Protein AF-A0A496ZNF5-F1 (afdb_monomer)

Sequence (285 aa):
MKRLIATIVILTFACALMATESDPSETVGFVKRDMPTGLWKPLSLPFTFEDTDGNGYMSLDDVFGDQLSGTNPGNGDQVLCMQSGLSATYAGPVFGWIGS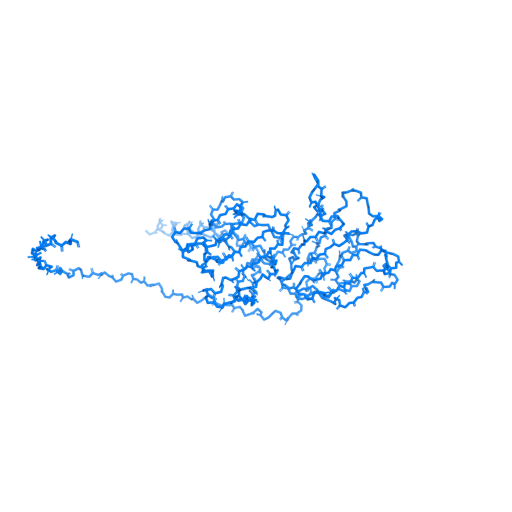LDSLFYQYSYWMYKNPLNPTDSVYIAGTVEKEVIDYGIIPGDGGTGLGKWTAVGIKEVGEVAIAPDNLDLLACGFTGTNPGDGDQILSMNTGLSSTYAGPVFGWMGSLTNIEPTHVYWLYRNSAHPAGFHWIYDPLSKGTKVGSKVKTKVVTPVVTPKITPSTSTTSKVKIKKVSNPIKNDNNLR

Mean predicted aligned error: 13.16 Å

Structure (mmCIF, N/CA/C/O backbone):
data_AF-A0A496ZNF5-F1
#
_entry.id   AF-A0A496ZNF5-F1
#
loop_
_atom_site.group_PDB
_atom_site.id
_atom_site.type_symbol
_atom_site.label_atom_id
_atom_site.label_alt_id
_atom_site.label_comp_id
_atom_site.label_asym_id
_atom_site.label_entity_id
_atom_site.label_seq_id
_atom_site.pdbx_PDB_ins_code
_atom_site.Cartn_x
_atom_site.Cartn_y
_atom_site.Cartn_z
_atom_site.occupancy
_atom_site.B_iso_or_equiv
_atom_site.auth_seq_id
_atom_site.auth_comp_id
_atom_site.auth_asym_id
_atom_site.auth_atom_id
_atom_site.pdbx_PDB_model_num
ATOM 1 N N . MET A 1 1 ? -1.255 -55.786 35.276 1.00 65.06 1 MET A N 1
ATOM 2 C CA . MET A 1 1 ? -0.053 -55.028 34.848 1.00 65.06 1 MET A CA 1
ATOM 3 C C . MET A 1 1 ? 0.219 -55.100 33.345 1.00 65.06 1 MET A C 1
ATOM 5 O O . MET A 1 1 ? 0.263 -54.045 32.736 1.00 65.06 1 MET A O 1
ATOM 9 N N . LYS A 1 2 ? 0.311 -56.280 32.708 1.00 57.41 2 LYS A N 1
ATOM 10 C CA . LYS A 1 2 ? 0.605 -56.386 31.255 1.00 57.41 2 LYS A CA 1
ATOM 11 C C . LYS A 1 2 ? -0.363 -55.613 30.335 1.00 57.41 2 LYS A C 1
ATOM 13 O O . LYS A 1 2 ? 0.077 -55.000 29.374 1.00 57.41 2 LYS A O 1
ATOM 18 N N . ARG A 1 3 ? -1.663 -55.579 30.666 1.00 66.12 3 ARG A N 1
ATOM 19 C CA . ARG A 1 3 ? -2.675 -54.823 29.898 1.00 66.12 3 ARG A CA 1
ATOM 20 C C . ARG A 1 3 ? -2.528 -53.301 30.029 1.00 66.12 3 ARG A C 1
ATOM 22 O O . ARG A 1 3 ? -2.748 -52.603 29.057 1.00 66.12 3 ARG A O 1
ATOM 29 N N . LEU A 1 4 ? -2.089 -52.808 31.191 1.00 74.62 4 LEU A N 1
ATOM 30 C CA . LEU A 1 4 ? -1.882 -51.376 31.435 1.00 74.62 4 LEU A CA 1
ATOM 31 C C . LEU A 1 4 ? -0.695 -50.838 30.620 1.00 74.62 4 LEU A C 1
ATOM 33 O O . LEU A 1 4 ? -0.786 -49.771 30.028 1.00 74.62 4 LEU A O 1
ATOM 37 N N . ILE A 1 5 ? 0.393 -51.612 30.546 1.00 78.94 5 ILE A N 1
ATOM 38 C CA . ILE A 1 5 ? 1.584 -51.248 29.766 1.00 78.94 5 ILE A CA 1
ATOM 39 C C . ILE A 1 5 ? 1.242 -51.181 28.272 1.00 78.94 5 ILE A C 1
ATOM 41 O O . ILE A 1 5 ? 1.617 -50.221 27.611 1.00 78.94 5 ILE A O 1
ATOM 45 N N . ALA A 1 6 ? 0.474 -52.146 27.754 1.00 77.62 6 ALA A N 1
ATOM 46 C CA . ALA A 1 6 ? 0.044 -52.137 26.355 1.00 77.62 6 ALA A CA 1
ATOM 47 C C . ALA A 1 6 ? -0.819 -50.908 26.015 1.00 77.62 6 ALA A C 1
ATOM 49 O O . ALA A 1 6 ? -0.601 -50.277 24.986 1.00 77.62 6 ALA A O 1
ATOM 50 N N . THR A 1 7 ? -1.752 -50.526 26.893 1.00 75.56 7 THR A N 1
ATOM 51 C CA . THR A 1 7 ? -2.587 -49.333 26.687 1.00 75.56 7 THR A CA 1
ATOM 52 C C . THR A 1 7 ? -1.764 -48.047 26.705 1.00 75.56 7 THR A C 1
ATOM 54 O O . THR A 1 7 ? -1.989 -47.184 25.865 1.00 75.56 7 THR A O 1
ATOM 57 N N . ILE A 1 8 ? -0.784 -47.930 27.607 1.00 75.75 8 ILE A N 1
ATOM 58 C CA . ILE A 1 8 ? 0.092 -46.753 27.671 1.00 75.75 8 ILE A CA 1
ATOM 59 C C . ILE A 1 8 ? 0.943 -46.645 26.404 1.00 75.75 8 ILE A C 1
ATOM 61 O O . ILE A 1 8 ? 0.999 -45.566 25.833 1.00 75.75 8 ILE A O 1
ATOM 65 N N . VAL A 1 9 ? 1.533 -47.748 25.926 1.00 75.19 9 VAL A N 1
ATOM 66 C CA . VAL A 1 9 ? 2.372 -47.761 24.711 1.00 75.19 9 VAL A CA 1
ATOM 67 C C . VAL A 1 9 ? 1.573 -47.404 23.453 1.00 75.19 9 VAL A C 1
ATOM 69 O O . VAL A 1 9 ? 2.066 -46.661 22.608 1.00 75.19 9 VAL A O 1
ATOM 72 N N . ILE A 1 10 ? 0.332 -47.886 23.333 1.00 78.50 10 ILE A N 1
ATOM 73 C CA . ILE A 1 10 ? -0.549 -47.524 22.211 1.00 78.50 10 ILE A CA 1
ATOM 74 C C . ILE A 1 10 ? -0.928 -46.041 22.284 1.00 78.50 10 ILE A C 1
ATOM 76 O O . ILE A 1 10 ? -0.944 -45.370 21.257 1.00 78.50 10 ILE A O 1
ATOM 80 N N . LEU A 1 11 ? -1.180 -45.511 23.485 1.00 72.75 11 LEU A N 1
ATOM 81 C CA . LEU A 1 11 ? -1.517 -44.101 23.672 1.00 72.75 11 LEU A CA 1
ATOM 82 C C . LEU A 1 11 ? -0.332 -43.182 23.333 1.00 72.75 11 LEU A C 1
ATOM 84 O O . LEU A 1 11 ? -0.530 -42.173 22.667 1.00 72.75 11 LEU A O 1
ATOM 88 N N . THR A 1 12 ? 0.903 -43.537 23.706 1.00 63.97 12 THR A N 1
ATOM 89 C CA . THR A 1 12 ? 2.090 -42.750 23.323 1.00 63.97 12 THR A CA 1
ATOM 90 C C . THR A 1 12 ? 2.371 -42.797 21.825 1.00 63.97 12 THR A C 1
ATOM 92 O O . THR A 1 12 ? 2.727 -41.767 21.260 1.00 63.97 12 THR A O 1
ATOM 95 N N . 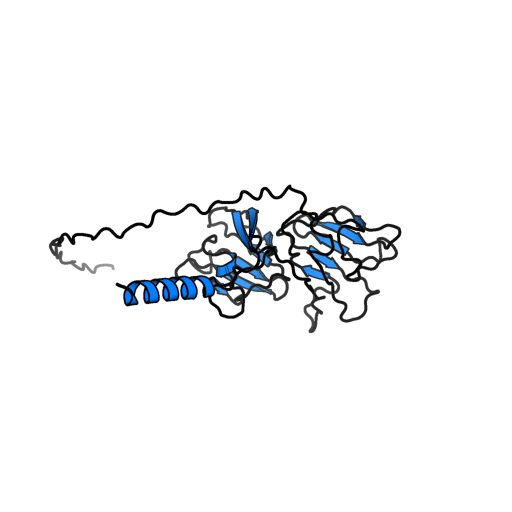PHE A 1 13 ? 2.175 -43.941 21.160 1.00 62.75 13 PHE A N 1
ATOM 96 C CA . PHE A 1 13 ? 2.320 -44.029 19.701 1.00 62.75 13 PHE A CA 1
ATOM 97 C C . PHE A 1 13 ? 1.211 -43.278 18.952 1.00 62.75 13 PHE A C 1
ATOM 99 O O . PHE A 1 13 ? 1.496 -42.607 17.965 1.00 62.75 13 PHE A O 1
ATOM 106 N N . ALA A 1 14 ? -0.033 -43.327 19.437 1.00 62.75 14 ALA A N 1
ATOM 107 C CA . ALA A 1 14 ? -1.139 -42.567 18.857 1.00 62.75 14 ALA A CA 1
ATOM 108 C C . ALA A 1 14 ? -0.943 -41.049 19.021 1.00 62.75 14 ALA A C 1
ATOM 110 O O . ALA A 1 14 ? -1.188 -40.300 18.081 1.00 62.75 14 ALA A O 1
ATOM 111 N N . CYS A 1 15 ? -0.429 -40.590 20.168 1.00 54.75 15 CYS A N 1
ATOM 112 C CA . CYS A 1 15 ? -0.092 -39.179 20.372 1.00 54.75 15 CYS A CA 1
ATOM 113 C C . CYS A 1 15 ? 1.088 -38.714 19.500 1.00 54.75 15 CYS A C 1
ATOM 115 O O . CYS A 1 15 ? 1.093 -37.567 19.069 1.00 54.75 15 CYS A O 1
ATOM 117 N N . ALA A 1 16 ? 2.062 -39.585 19.210 1.00 54.56 16 ALA A N 1
ATOM 118 C CA . ALA A 1 16 ? 3.181 -39.264 18.319 1.00 54.56 16 ALA A CA 1
ATOM 119 C C . ALA A 1 16 ? 2.763 -39.164 16.839 1.00 54.56 16 ALA A C 1
ATOM 121 O O . ALA A 1 16 ? 3.385 -38.425 16.085 1.00 54.56 16 ALA A O 1
ATOM 122 N N . LEU A 1 17 ? 1.697 -39.866 16.435 1.00 50.81 17 LEU A N 1
ATOM 123 C CA . LEU A 1 17 ? 1.105 -39.771 15.093 1.00 50.81 17 LEU A CA 1
ATOM 124 C C . LEU A 1 17 ? 0.173 -38.558 14.925 1.00 50.81 17 LEU A C 1
ATOM 126 O O . LEU A 1 17 ? -0.126 -38.186 13.797 1.00 50.81 17 LEU A O 1
ATOM 130 N N . MET A 1 18 ? -0.277 -37.940 16.025 1.00 51.16 18 MET A N 1
ATOM 131 C CA . MET A 1 18 ? -1.037 -36.680 16.016 1.00 51.16 18 MET A CA 1
ATOM 132 C C . MET A 1 18 ? -0.163 -35.447 16.266 1.00 51.16 18 MET A C 1
ATOM 134 O O . MET A 1 18 ? -0.693 -34.364 16.517 1.00 51.16 18 MET A O 1
ATOM 138 N N . ALA A 1 19 ? 1.163 -35.583 16.193 1.00 45.19 19 ALA A N 1
ATOM 139 C CA . ALA A 1 19 ? 2.006 -34.433 15.913 1.00 45.19 19 ALA A CA 1
ATOM 140 C C . ALA A 1 19 ? 1.677 -33.999 14.481 1.00 45.19 19 ALA A C 1
ATOM 142 O O . ALA A 1 19 ? 2.285 -34.473 13.526 1.00 45.19 19 ALA A O 1
ATOM 143 N N . THR A 1 20 ? 0.634 -33.176 14.354 1.00 44.44 20 THR A N 1
ATOM 144 C CA . THR A 1 20 ? 0.323 -32.410 13.152 1.00 44.44 20 THR A CA 1
ATOM 145 C C . THR A 1 20 ? 1.641 -31.824 12.689 1.00 44.44 20 THR A C 1
ATOM 147 O O . THR A 1 20 ? 2.297 -31.145 13.485 1.00 44.44 20 THR A O 1
ATOM 150 N N . GLU A 1 21 ? 2.074 -32.189 11.485 1.00 43.31 21 GLU A N 1
ATOM 151 C CA . GLU A 1 21 ? 3.287 -31.654 10.883 1.00 43.31 21 GLU A CA 1
ATOM 152 C C . GLU A 1 21 ? 3.210 -30.141 11.055 1.00 43.31 21 GLU A C 1
ATOM 154 O O . GLU A 1 21 ? 2.305 -29.503 10.527 1.00 43.31 21 GLU A O 1
ATOM 159 N N . SER A 1 22 ? 4.041 -29.586 11.942 1.00 47.44 22 SER A N 1
ATOM 160 C CA . SER A 1 22 ? 4.085 -28.144 12.103 1.00 47.44 22 SER A CA 1
ATOM 161 C C . SER A 1 22 ? 4.538 -27.638 10.750 1.00 47.44 22 SER A C 1
ATOM 163 O O . SER A 1 22 ? 5.656 -27.987 10.343 1.00 47.44 22 SER A O 1
ATOM 165 N N . ASP A 1 23 ? 3.674 -26.900 10.059 1.00 51.09 23 ASP A N 1
ATOM 166 C CA . ASP A 1 23 ? 4.013 -26.291 8.784 1.00 51.09 23 ASP A CA 1
ATOM 167 C C . ASP A 1 23 ? 5.399 -25.639 8.890 1.00 51.09 23 ASP A C 1
ATOM 169 O O . ASP A 1 23 ? 5.781 -25.155 9.968 1.00 51.09 23 ASP A O 1
ATOM 173 N N . PRO A 1 24 ? 6.220 -25.715 7.831 1.00 60.00 24 PRO A N 1
ATOM 174 C CA . PRO A 1 24 ? 7.612 -25.291 7.875 1.00 60.00 24 PRO A CA 1
ATOM 175 C C . PRO A 1 24 ? 7.719 -23.880 8.457 1.00 60.00 24 PRO A C 1
ATOM 177 O O . PRO A 1 24 ? 7.352 -22.930 7.779 1.00 60.00 24 PRO A O 1
ATOM 180 N N . SER A 1 25 ? 8.226 -23.786 9.700 1.00 62.69 25 SER A N 1
ATOM 181 C CA . SER A 1 25 ? 8.372 -22.578 10.533 1.00 62.69 25 SER A CA 1
ATOM 182 C C . SER A 1 25 ? 8.101 -21.289 9.762 1.00 62.69 25 SER A C 1
ATOM 184 O O . SER A 1 25 ? 9.015 -20.719 9.150 1.00 62.69 25 SER A O 1
ATOM 186 N N . GLU A 1 26 ? 6.852 -20.835 9.789 1.00 73.75 26 GLU A N 1
ATOM 187 C CA . GLU A 1 26 ? 6.486 -19.589 9.137 1.00 73.75 26 GLU A CA 1
ATOM 188 C C . GLU A 1 26 ? 7.339 -18.446 9.689 1.00 73.75 26 GLU A C 1
ATOM 190 O O . GLU A 1 26 ? 7.639 -18.353 10.883 1.00 73.75 26 GLU A O 1
ATOM 195 N N . THR A 1 27 ? 7.823 -17.597 8.788 1.00 83.12 27 THR A N 1
ATOM 196 C CA . THR A 1 27 ? 8.582 -16.418 9.193 1.00 83.12 27 THR A CA 1
ATOM 197 C C . THR A 1 27 ? 7.576 -15.326 9.484 1.00 83.12 27 THR A C 1
ATOM 199 O O . THR A 1 27 ? 6.879 -14.902 8.575 1.00 83.12 27 THR A O 1
ATOM 202 N N . VAL A 1 28 ? 7.507 -14.861 10.727 1.00 84.38 28 VAL A N 1
ATOM 203 C CA . VAL A 1 28 ? 6.664 -13.721 11.106 1.00 84.38 28 VAL A CA 1
ATOM 204 C C . VAL A 1 28 ? 7.461 -12.421 11.054 1.00 84.38 28 VAL A C 1
ATOM 206 O O . VAL A 1 28 ? 8.661 -12.396 11.350 1.00 84.38 28 VAL A O 1
ATOM 209 N N . GLY A 1 29 ? 6.798 -11.329 10.690 1.00 86.06 29 GLY A N 1
ATOM 210 C CA . GLY A 1 29 ? 7.373 -9.989 10.690 1.00 86.06 29 GLY A CA 1
ATOM 211 C C . GLY A 1 29 ? 6.477 -8.976 11.392 1.00 86.06 29 GLY A C 1
ATOM 212 O O . GLY A 1 29 ? 5.311 -9.238 11.677 1.00 86.06 29 GLY A O 1
ATOM 213 N N . PHE A 1 30 ? 7.048 -7.811 11.698 1.00 88.75 30 PHE A N 1
ATOM 214 C CA . PHE A 1 30 ? 6.308 -6.677 12.237 1.00 88.75 30 PHE A CA 1
ATOM 215 C C . PHE A 1 30 ? 6.881 -5.362 11.700 1.00 88.75 30 PHE A C 1
ATOM 217 O O . PHE A 1 30 ? 8.097 -5.219 11.553 1.00 88.75 30 PHE A O 1
ATOM 224 N N . VAL A 1 31 ? 6.013 -4.387 11.442 1.00 90.75 31 VAL A N 1
ATOM 225 C CA . VAL A 1 31 ? 6.377 -3.011 11.090 1.00 90.75 31 VAL A CA 1
ATOM 226 C C . VAL A 1 31 ? 5.590 -2.043 11.960 1.00 90.75 31 VAL A C 1
ATOM 228 O O . VAL A 1 31 ? 4.406 -2.232 12.219 1.00 90.75 31 VAL A O 1
ATOM 231 N N . LYS A 1 32 ? 6.264 -0.979 12.398 1.00 92.69 32 LYS A N 1
ATOM 232 C CA . LYS A 1 32 ? 5.652 0.175 13.051 1.00 92.69 32 LYS A CA 1
ATOM 233 C C . LYS A 1 32 ? 5.499 1.299 12.029 1.00 92.69 32 LYS A C 1
ATOM 235 O O . LYS A 1 32 ? 6.485 1.681 11.400 1.00 92.69 32 LYS A O 1
ATOM 240 N N . ARG A 1 33 ? 4.300 1.868 11.914 1.00 92.69 33 ARG A N 1
ATOM 241 C CA . ARG A 1 33 ? 4.011 3.018 11.054 1.00 92.69 33 ARG A CA 1
ATOM 242 C C . ARG A 1 33 ? 3.537 4.204 11.882 1.00 92.69 33 ARG A C 1
ATOM 244 O O . ARG A 1 33 ? 2.521 4.112 12.564 1.00 92.69 33 ARG A O 1
ATOM 251 N N . ASP A 1 34 ? 4.244 5.324 11.792 1.00 93.25 34 ASP A N 1
ATOM 252 C CA . ASP A 1 34 ? 3.827 6.559 12.457 1.00 93.25 34 ASP A CA 1
ATOM 253 C C . ASP A 1 34 ? 2.605 7.167 11.743 1.00 93.25 34 ASP A C 1
ATOM 255 O O . ASP A 1 34 ? 2.653 7.441 10.539 1.00 93.25 34 ASP A O 1
ATOM 259 N N . MET A 1 35 ? 1.524 7.410 12.493 1.00 92.88 35 MET A N 1
ATOM 260 C CA . MET A 1 35 ? 0.268 7.962 11.976 1.00 92.88 35 MET A CA 1
ATOM 261 C C . MET A 1 35 ? -0.094 9.264 12.712 1.00 92.88 35 MET A C 1
ATOM 263 O O . MET A 1 35 ? -0.838 9.243 13.694 1.00 92.88 35 MET A O 1
ATOM 267 N N . PRO A 1 36 ? 0.437 10.425 12.278 1.00 93.12 36 PRO A N 1
ATOM 268 C CA . PRO A 1 36 ? 0.054 11.705 12.862 1.00 93.12 36 PRO A CA 1
ATOM 269 C C . PRO A 1 36 ? -1.445 11.957 12.669 1.00 93.12 36 PRO A C 1
ATOM 271 O O . PRO A 1 36 ? -2.007 11.656 11.615 1.00 93.12 36 PRO A O 1
ATOM 274 N N . THR A 1 37 ? -2.085 12.538 13.679 1.00 95.00 37 THR A N 1
ATOM 275 C CA . THR A 1 37 ? -3.514 12.842 13.629 1.00 95.00 37 THR A CA 1
ATOM 276 C C . THR A 1 37 ? -3.824 13.961 12.633 1.00 95.00 37 THR A C 1
ATOM 278 O O . THR A 1 37 ? -2.991 14.818 12.333 1.00 95.00 37 THR A O 1
ATOM 281 N N . GLY A 1 38 ? -5.036 13.942 12.082 1.00 94.88 38 GLY A N 1
ATOM 282 C CA . GLY A 1 38 ? -5.531 14.948 11.144 1.00 94.88 38 GLY A CA 1
ATOM 283 C C . GLY A 1 38 ? -4.979 14.849 9.723 1.00 94.88 38 GLY A C 1
ATOM 284 O O . GLY A 1 38 ? -5.329 15.687 8.895 1.00 94.88 38 GLY A O 1
ATOM 285 N N . LEU A 1 39 ? -4.157 13.843 9.415 1.00 94.38 39 LEU A N 1
ATOM 286 C CA . LEU A 1 39 ? -3.558 13.654 8.097 1.00 94.38 39 LEU A CA 1
ATOM 287 C C . LEU A 1 39 ? -3.867 12.264 7.546 1.00 94.38 39 LEU A C 1
ATOM 289 O O . LEU A 1 39 ? -3.768 11.265 8.254 1.00 94.38 39 LEU A O 1
ATOM 293 N N . TRP A 1 40 ? -4.178 12.207 6.252 1.00 96.31 40 TRP A N 1
ATOM 294 C CA . TRP A 1 40 ? -4.215 10.953 5.509 1.00 96.31 40 TRP A CA 1
ATOM 295 C C . TRP A 1 40 ? -2.790 10.481 5.225 1.00 96.31 40 TRP A C 1
ATOM 297 O O . TRP A 1 40 ? -1.945 11.251 4.755 1.00 96.31 40 TRP A O 1
ATOM 307 N N . LYS A 1 41 ? -2.519 9.208 5.505 1.00 96.56 41 LYS A N 1
ATOM 308 C CA . LYS A 1 41 ? -1.243 8.556 5.221 1.00 96.56 41 LYS A CA 1
ATOM 309 C C . LYS A 1 41 ? -1.461 7.335 4.337 1.00 96.56 41 LYS A C 1
ATOM 311 O O . LYS A 1 41 ? -2.372 6.557 4.615 1.00 96.56 41 LYS A O 1
ATOM 316 N N . PRO A 1 42 ? -0.647 7.163 3.286 1.00 97.00 42 PRO A N 1
ATOM 317 C CA . PRO A 1 42 ? -0.727 5.968 2.473 1.00 97.00 42 PRO A CA 1
ATOM 318 C C . PRO A 1 42 ? -0.136 4.791 3.256 1.00 97.00 42 PRO A C 1
ATOM 320 O O . PRO A 1 42 ? 0.860 4.944 3.976 1.00 97.00 42 PRO A O 1
ATOM 323 N N . LEU A 1 43 ? -0.769 3.634 3.110 1.00 95.94 43 LEU A N 1
ATOM 324 C CA . LEU A 1 43 ? -0.455 2.400 3.803 1.00 95.94 43 LEU A CA 1
ATOM 325 C C . LEU A 1 43 ? -0.613 1.205 2.856 1.00 95.94 43 LEU A C 1
ATOM 327 O O . LEU A 1 43 ? -1.635 1.059 2.185 1.00 95.94 43 LEU A O 1
ATOM 331 N N . SER A 1 44 ? 0.389 0.334 2.840 1.00 94.94 44 SER A N 1
ATOM 332 C CA . SER A 1 44 ? 0.303 -1.005 2.257 1.00 94.94 44 SER A CA 1
ATOM 333 C C . SER A 1 44 ? 0.443 -2.083 3.326 1.00 94.94 44 SER A C 1
ATOM 335 O O . SER A 1 44 ? 0.910 -1.815 4.437 1.00 94.94 44 SER A O 1
ATOM 337 N N . LEU A 1 45 ? 0.027 -3.300 2.981 1.00 93.56 45 LEU A N 1
ATOM 338 C CA . LEU A 1 45 ? 0.051 -4.464 3.859 1.00 93.56 45 LEU A CA 1
ATOM 339 C C . LEU A 1 45 ? 1.195 -5.398 3.430 1.00 93.56 45 LEU A C 1
ATOM 341 O O . LEU A 1 45 ? 1.046 -6.123 2.450 1.00 93.56 45 LEU A O 1
ATOM 345 N N . PRO A 1 46 ? 2.354 -5.376 4.116 1.00 89.38 46 PRO A N 1
ATOM 346 C CA . PRO A 1 46 ? 3.538 -6.109 3.667 1.00 89.38 46 PRO A CA 1
ATOM 347 C C . PRO A 1 46 ? 3.528 -7.600 4.043 1.00 89.38 46 PRO A C 1
ATOM 349 O O . PRO A 1 46 ? 4.449 -8.323 3.672 1.00 89.38 46 PRO A O 1
ATOM 352 N N . PHE A 1 47 ? 2.524 -8.050 4.796 1.00 90.25 47 PHE A N 1
ATOM 353 C CA . PHE A 1 47 ? 2.411 -9.412 5.311 1.00 90.25 47 PHE A CA 1
ATOM 354 C C . PHE A 1 47 ? 1.159 -10.102 4.774 1.00 90.25 47 PHE A C 1
ATOM 356 O O . PHE A 1 47 ? 0.263 -9.470 4.209 1.00 90.25 47 PHE A O 1
ATOM 363 N N . THR A 1 48 ? 1.106 -11.406 4.990 1.00 87.94 48 THR A N 1
ATOM 364 C CA . THR A 1 48 ? -0.125 -12.186 4.955 1.00 87.94 48 THR A CA 1
ATOM 365 C C . THR A 1 48 ? -0.662 -12.290 6.380 1.00 87.94 48 THR A C 1
ATOM 367 O O . THR A 1 48 ? 0.105 -12.323 7.346 1.00 87.94 48 THR A O 1
ATOM 370 N N . PHE A 1 49 ? -1.983 -12.264 6.510 1.00 88.38 49 PHE A N 1
ATOM 371 C CA . PHE A 1 49 ? -2.682 -12.241 7.789 1.00 88.38 49 PHE A CA 1
ATOM 372 C C . PHE A 1 49 ? -3.584 -13.459 7.851 1.00 88.38 49 PHE A C 1
ATOM 374 O O . PHE A 1 49 ? -4.158 -13.852 6.833 1.00 88.38 49 PHE A O 1
ATOM 381 N N . GLU A 1 50 ? -3.671 -14.053 9.033 1.00 84.31 50 GLU A N 1
ATOM 382 C CA . GLU A 1 50 ? -4.640 -15.107 9.282 1.00 84.31 50 GLU A CA 1
ATOM 383 C C . GLU A 1 50 ? -6.037 -14.494 9.267 1.00 84.31 50 GLU A C 1
ATOM 385 O O . GLU A 1 50 ? -6.291 -13.477 9.910 1.00 84.31 50 GLU A O 1
ATOM 390 N N . ASP A 1 51 ? -6.929 -15.127 8.518 1.00 86.50 51 ASP A N 1
ATOM 391 C CA . ASP A 1 51 ? -8.359 -14.895 8.627 1.00 86.50 51 ASP A CA 1
ATOM 392 C C . ASP A 1 51 ? -8.831 -15.539 9.938 1.00 86.50 51 ASP A C 1
ATOM 394 O O . ASP A 1 51 ? -8.961 -16.765 10.039 1.00 86.50 51 ASP A O 1
ATOM 398 N N . THR A 1 52 ? -9.005 -14.719 10.977 1.00 83.56 52 THR A N 1
ATOM 399 C CA . THR A 1 52 ? -9.347 -15.230 12.309 1.00 83.56 52 THR A CA 1
ATOM 400 C C . THR A 1 52 ? -10.831 -15.548 12.463 1.00 83.56 52 THR A C 1
ATOM 402 O O . THR A 1 52 ? -11.198 -16.301 13.373 1.00 83.56 52 THR A O 1
ATOM 405 N N . ASP A 1 53 ? -11.687 -15.018 11.587 1.00 82.31 53 ASP A N 1
ATOM 406 C CA . ASP A 1 53 ? -13.132 -15.240 11.632 1.00 82.31 53 ASP A CA 1
ATOM 407 C C . ASP A 1 53 ? -13.598 -16.373 10.693 1.00 82.31 53 ASP A C 1
ATOM 409 O O . ASP A 1 53 ? -14.705 -16.903 10.856 1.00 82.31 53 ASP A O 1
ATOM 413 N N . GLY A 1 54 ? -12.719 -16.817 9.788 1.00 83.75 54 GLY A N 1
ATOM 414 C CA . GLY A 1 54 ? -12.915 -17.941 8.879 1.00 83.75 54 GLY A CA 1
ATOM 415 C C . GLY A 1 54 ? -13.873 -17.640 7.728 1.00 83.75 54 GLY A C 1
ATOM 416 O O . GLY A 1 54 ? -14.447 -18.575 7.158 1.00 83.75 54 GLY A O 1
ATOM 417 N N . ASN A 1 55 ? -14.111 -16.365 7.411 1.00 82.50 55 ASN A N 1
ATOM 418 C CA . ASN A 1 55 ? -15.044 -15.950 6.367 1.00 82.50 55 ASN A CA 1
ATOM 419 C C . ASN A 1 55 ? -14.456 -16.034 4.939 1.00 82.50 55 ASN A C 1
ATOM 421 O O . ASN A 1 55 ? -15.194 -15.888 3.960 1.00 82.50 55 ASN A O 1
ATOM 425 N N . GLY A 1 56 ? -13.159 -16.323 4.815 1.00 82.38 56 GLY A N 1
ATOM 426 C CA . GLY A 1 56 ? -12.411 -16.430 3.565 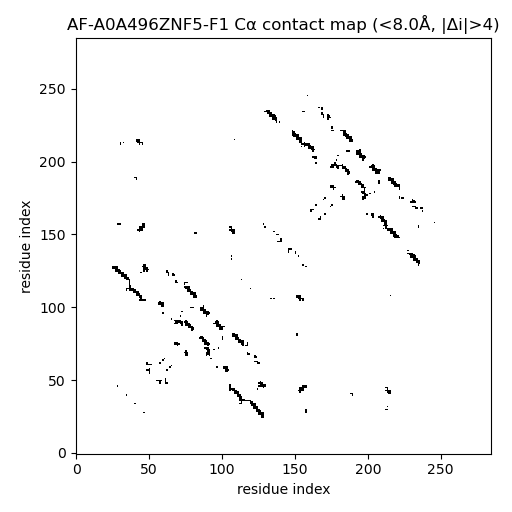1.00 82.38 56 GLY A CA 1
ATOM 427 C C . GLY A 1 56 ? -11.770 -15.123 3.088 1.00 82.38 56 GLY A C 1
ATOM 428 O O . GLY A 1 56 ? -11.210 -15.097 1.990 1.00 82.38 56 GLY A O 1
ATOM 429 N N . TYR A 1 57 ? -11.846 -14.049 3.873 1.00 86.06 57 TYR A N 1
ATOM 430 C CA . TYR A 1 57 ? -11.328 -12.723 3.554 1.00 86.06 57 TYR A CA 1
ATOM 431 C C . TYR A 1 57 ? -10.652 -12.098 4.776 1.00 86.06 57 TYR A C 1
ATOM 433 O O . TYR A 1 57 ? -11.048 -12.302 5.913 1.00 86.06 57 TYR A O 1
ATOM 441 N N . MET A 1 58 ? -9.638 -11.274 4.530 1.00 91.62 58 MET A N 1
ATOM 442 C CA . MET A 1 58 ? -8.939 -10.547 5.587 1.00 91.62 58 MET A CA 1
ATOM 443 C C . MET A 1 58 ? -9.778 -9.346 6.021 1.00 91.62 58 MET A C 1
ATOM 445 O O . MET A 1 58 ? -9.924 -8.386 5.262 1.00 91.62 58 MET A O 1
ATOM 449 N N . SER A 1 59 ? -10.335 -9.391 7.224 1.00 94.38 59 SER A N 1
ATOM 450 C CA . SER A 1 59 ? -11.109 -8.288 7.783 1.00 94.38 59 SER A CA 1
ATOM 451 C C . SER A 1 59 ? -10.197 -7.143 8.246 1.00 94.38 59 SER A C 1
ATOM 453 O O . SER A 1 59 ? -8.976 -7.269 8.382 1.00 94.38 59 SER A O 1
ATOM 455 N N . LEU A 1 60 ? -10.796 -5.983 8.517 1.00 94.94 60 LEU A N 1
ATOM 456 C CA . LEU A 1 60 ? -10.080 -4.861 9.126 1.00 94.94 60 LEU A CA 1
ATOM 457 C C . LEU A 1 60 ? -9.583 -5.185 10.548 1.00 94.94 60 LEU A C 1
ATOM 459 O O . LEU A 1 60 ? -8.533 -4.679 10.950 1.00 94.94 60 LEU A O 1
ATOM 463 N N . ASP A 1 61 ? -10.310 -6.026 11.292 1.00 93.38 61 ASP A N 1
ATOM 464 C CA . ASP A 1 61 ? -9.937 -6.430 12.651 1.00 93.38 61 ASP A CA 1
ATOM 465 C C . ASP A 1 61 ? -8.739 -7.390 12.656 1.00 93.38 61 ASP A C 1
ATOM 467 O O . ASP A 1 61 ? -7.889 -7.266 13.538 1.00 93.38 61 ASP A O 1
ATOM 471 N N . ASP A 1 62 ? -8.589 -8.245 11.638 1.00 93.12 62 ASP A N 1
ATOM 472 C CA . ASP A 1 62 ? -7.420 -9.135 11.501 1.00 93.12 62 ASP A CA 1
ATOM 473 C C . ASP A 1 62 ? -6.103 -8.354 11.355 1.00 93.12 62 ASP A C 1
ATOM 475 O O . ASP A 1 62 ? -5.040 -8.803 11.786 1.00 93.12 62 ASP A O 1
ATOM 479 N N . VAL A 1 63 ? -6.161 -7.162 10.752 1.00 93.94 63 VAL A N 1
ATOM 480 C CA . VAL A 1 63 ? -4.975 -6.339 10.472 1.00 93.94 63 VAL A CA 1
ATOM 481 C C . VAL A 1 63 ? -4.728 -5.295 11.555 1.00 93.94 63 VAL A C 1
ATOM 483 O O . VAL A 1 63 ? -3.586 -5.084 11.972 1.00 93.94 63 VAL A O 1
ATOM 486 N N . PHE A 1 64 ? -5.776 -4.591 11.984 1.00 93.19 64 PHE A N 1
ATOM 487 C CA . PHE A 1 64 ? -5.638 -3.437 12.874 1.00 93.19 64 PHE A CA 1
ATOM 488 C C . PHE A 1 64 ? -5.998 -3.746 14.325 1.00 93.19 64 PHE A C 1
ATOM 490 O O . PHE A 1 64 ? -5.471 -3.077 15.220 1.00 93.19 64 PHE A O 1
ATOM 497 N N . GLY A 1 65 ? -6.844 -4.747 14.573 1.00 87.38 65 GLY A N 1
ATOM 498 C CA . GLY A 1 65 ? -7.362 -5.061 15.900 1.00 87.38 65 GLY A CA 1
ATOM 499 C C . GLY A 1 65 ? -7.933 -3.828 16.609 1.00 87.38 65 GLY A C 1
ATOM 500 O O . GLY A 1 65 ? -8.659 -3.022 16.030 1.00 87.38 65 GLY A O 1
ATOM 501 N N . ASP A 1 66 ? -7.547 -3.641 17.870 1.00 86.31 66 ASP A N 1
ATOM 502 C CA . ASP A 1 66 ? -7.998 -2.549 18.739 1.00 86.31 66 ASP A CA 1
ATOM 503 C C . ASP A 1 66 ? -7.059 -1.325 18.763 1.00 86.31 66 ASP A C 1
ATOM 505 O O . ASP A 1 66 ? -7.229 -0.425 19.586 1.00 86.31 66 ASP A O 1
ATOM 509 N N . GLN A 1 67 ? -6.084 -1.253 17.848 1.00 92.62 67 GLN A N 1
ATOM 510 C CA . GLN A 1 67 ? -5.075 -0.178 17.804 1.00 92.62 67 GLN A CA 1
ATOM 511 C C . GLN A 1 67 ? -5.640 1.181 17.363 1.00 92.62 67 GLN A C 1
ATOM 513 O O . GLN A 1 67 ? -4.997 2.232 17.482 1.00 92.62 67 GLN A O 1
ATOM 518 N N . LEU A 1 68 ? -6.839 1.167 16.792 1.00 93.62 68 LEU A N 1
ATOM 519 C CA . LEU A 1 68 ? -7.530 2.357 16.333 1.00 93.62 68 LEU A CA 1
ATOM 520 C C . LEU A 1 68 ? -8.484 2.876 17.402 1.00 93.62 68 LEU A C 1
ATOM 522 O O . LEU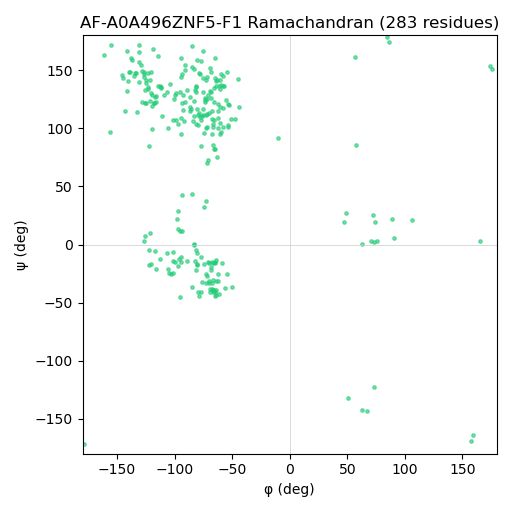 A 1 68 ? -8.845 2.200 18.360 1.00 93.62 68 LEU A O 1
ATOM 526 N N . SER A 1 69 ? -8.866 4.139 17.272 1.00 94.12 69 SER A N 1
ATOM 527 C CA . SER A 1 69 ? -9.701 4.823 18.251 1.00 94.12 69 SER A CA 1
ATOM 528 C C . SER A 1 69 ? -10.968 5.364 17.606 1.00 94.12 69 SER A C 1
ATOM 530 O O . SER A 1 69 ? -10.995 5.757 16.441 1.00 94.12 69 SER A O 1
ATOM 532 N N . GLY A 1 70 ? -12.039 5.382 18.388 1.00 92.00 70 GLY A N 1
ATOM 533 C CA . GLY A 1 70 ? -13.330 5.905 17.977 1.00 92.00 70 GLY A CA 1
ATOM 534 C C . GLY A 1 70 ? -14.377 5.677 19.055 1.00 92.00 70 GLY A C 1
ATOM 535 O O . GLY A 1 70 ? -14.286 4.747 19.851 1.00 92.00 70 GLY A O 1
ATOM 536 N N . THR A 1 71 ? -15.368 6.561 19.103 1.00 91.56 71 THR A N 1
ATOM 537 C CA . THR A 1 71 ? -16.544 6.424 19.988 1.00 91.56 71 THR A CA 1
ATOM 538 C C . THR A 1 71 ? -17.857 6.424 19.213 1.00 91.56 71 THR A C 1
ATOM 540 O O . THR A 1 71 ? -18.897 6.045 19.744 1.00 91.56 71 THR A O 1
ATOM 543 N N . ASN A 1 72 ? -17.816 6.899 17.969 1.00 91.12 72 ASN A N 1
ATOM 544 C CA . ASN A 1 72 ? -18.917 6.963 17.022 1.00 91.12 72 ASN A CA 1
ATOM 545 C C . ASN A 1 72 ? -18.326 7.134 15.604 1.00 91.12 72 ASN A C 1
ATOM 547 O O . ASN A 1 72 ? -17.169 7.551 15.483 1.00 91.12 72 ASN A O 1
ATOM 551 N N . PRO A 1 73 ? -19.097 6.873 14.534 1.00 89.19 73 PRO A N 1
ATOM 552 C CA . PRO A 1 73 ? -18.592 6.981 13.161 1.00 89.19 73 PRO A CA 1
ATOM 553 C C . PRO A 1 73 ? -18.171 8.394 12.713 1.00 89.19 73 PRO A C 1
ATOM 555 O O . PRO A 1 73 ? -17.499 8.522 11.697 1.00 89.19 73 PRO A O 1
ATOM 558 N N . GLY A 1 74 ? -18.522 9.462 13.437 1.00 90.31 74 GLY A N 1
ATOM 559 C CA . GLY A 1 74 ? -18.051 10.822 13.134 1.00 90.31 74 GLY A CA 1
ATOM 560 C C . GLY A 1 74 ? -16.647 11.130 13.668 1.00 90.31 74 GLY A C 1
ATOM 561 O O . GLY A 1 74 ? -15.976 12.018 13.147 1.00 90.31 74 GLY A O 1
ATOM 562 N N . ASN A 1 75 ? -16.191 10.388 14.683 1.00 93.00 75 ASN A N 1
ATOM 563 C CA . ASN A 1 75 ? -14.943 10.656 15.408 1.00 93.00 75 ASN A CA 1
ATOM 564 C C . ASN A 1 75 ? -13.941 9.487 15.361 1.00 93.00 75 ASN A C 1
ATOM 566 O O . ASN A 1 75 ? -12.965 9.483 16.109 1.00 93.00 75 ASN A O 1
ATOM 570 N N . GLY A 1 76 ? -14.200 8.472 14.540 1.00 95.88 76 GLY A N 1
ATOM 571 C CA . GLY A 1 76 ? -13.324 7.314 14.404 1.00 95.88 76 GLY A CA 1
ATOM 572 C C . GLY A 1 76 ? -12.125 7.554 13.491 1.00 95.88 76 GLY A C 1
ATOM 573 O O . GLY A 1 76 ? -12.140 8.448 12.639 1.00 95.88 76 GLY A O 1
ATOM 574 N N . ASP A 1 77 ? -11.100 6.728 13.665 1.00 97.31 77 ASP A N 1
ATOM 575 C CA . ASP A 1 77 ? -10.038 6.546 12.675 1.00 97.31 77 ASP A CA 1
ATOM 576 C C . ASP A 1 77 ? -10.608 5.848 11.428 1.00 97.31 77 ASP A C 1
ATOM 578 O O . ASP A 1 77 ? -11.554 5.064 11.527 1.00 97.31 77 ASP A O 1
ATOM 582 N N . GLN A 1 78 ? -10.062 6.144 10.248 1.00 97.44 78 GLN A N 1
ATOM 583 C CA . GLN A 1 78 ? -10.627 5.697 8.971 1.00 97.44 78 GLN A CA 1
ATOM 584 C C . GLN A 1 78 ? -9.604 4.966 8.114 1.00 97.44 78 GLN A C 1
ATOM 586 O O . GLN A 1 78 ? -8.417 5.302 8.113 1.00 97.44 78 GLN A O 1
ATOM 591 N N . VAL A 1 79 ? -10.099 4.016 7.327 1.00 97.88 79 VAL A N 1
ATOM 592 C CA . VAL A 1 79 ? -9.360 3.321 6.274 1.00 97.88 79 VAL A CA 1
ATOM 593 C C . VAL A 1 79 ? -10.147 3.454 4.976 1.00 97.88 79 VAL A C 1
ATOM 595 O O . VAL A 1 79 ? -11.360 3.266 4.957 1.00 97.88 79 VAL A O 1
ATOM 598 N N . LEU A 1 80 ? -9.464 3.805 3.892 1.00 97.50 80 LEU A N 1
ATOM 599 C CA . LEU A 1 80 ? -10.027 3.975 2.555 1.00 97.50 80 LEU A CA 1
ATOM 600 C C . LEU A 1 80 ? -9.192 3.161 1.568 1.00 97.50 80 LEU A C 1
ATOM 602 O O . LEU A 1 80 ? -7.993 3.395 1.440 1.00 97.50 80 LEU A O 1
ATOM 606 N N . CYS A 1 81 ? -9.817 2.238 0.846 1.00 95.44 81 CYS A N 1
ATOM 607 C CA . CYS A 1 81 ? -9.180 1.510 -0.242 1.00 95.44 81 CYS A CA 1
ATOM 608 C C . CYS A 1 81 ? -9.025 2.426 -1.460 1.00 95.44 81 CYS A C 1
ATOM 610 O O . CYS A 1 81 ? -9.993 2.996 -1.962 1.00 95.44 81 CYS A O 1
ATOM 612 N N . MET A 1 82 ? -7.798 2.562 -1.953 1.00 92.50 82 MET A N 1
ATOM 613 C CA . MET A 1 82 ? -7.489 3.428 -3.086 1.00 92.50 82 MET A CA 1
ATOM 614 C C . MET A 1 82 ? -8.042 2.910 -4.412 1.00 92.50 82 MET A C 1
ATOM 616 O O . MET A 1 82 ? -8.344 3.702 -5.300 1.00 92.50 82 MET A O 1
ATOM 620 N N . GLN A 1 83 ? -8.135 1.590 -4.550 1.00 87.19 83 GLN A N 1
ATOM 621 C CA . GLN A 1 83 ? -8.542 0.915 -5.774 1.00 87.19 83 GLN A CA 1
ATOM 622 C C . GLN A 1 83 ? -10.062 0.949 -5.948 1.00 87.19 83 GLN A C 1
ATOM 624 O O . GLN A 1 83 ? -10.547 1.237 -7.038 1.00 87.19 83 GLN A O 1
ATOM 629 N N . SER A 1 84 ? -10.814 0.679 -4.878 1.00 89.62 84 SER A N 1
ATOM 630 C CA . SER A 1 84 ? -12.280 0.607 -4.922 1.00 89.62 84 SER A CA 1
ATOM 631 C C . SER A 1 84 ? -12.977 1.894 -4.474 1.00 89.62 84 SER A C 1
ATOM 633 O O . SER A 1 84 ? -14.162 2.076 -4.746 1.00 89.62 84 SER A O 1
ATOM 635 N N . GLY A 1 85 ? -12.278 2.779 -3.757 1.00 92.31 85 GLY A N 1
ATOM 636 C CA . GLY A 1 85 ? -12.874 3.948 -3.108 1.00 92.31 85 GLY A CA 1
ATOM 637 C C . GLY A 1 85 ? -13.756 3.612 -1.898 1.00 92.31 85 GLY A C 1
ATOM 638 O O . GLY A 1 85 ? -14.345 4.520 -1.313 1.00 92.31 85 GLY A O 1
ATOM 639 N N . LEU A 1 86 ? -13.861 2.335 -1.512 1.00 95.69 86 LEU A N 1
ATOM 640 C CA . LEU A 1 86 ? -14.605 1.906 -0.327 1.00 95.69 86 LEU A CA 1
ATOM 641 C C . LEU A 1 86 ? -13.852 2.303 0.941 1.00 95.69 86 LEU A C 1
ATOM 643 O O . LEU A 1 86 ? -12.622 2.241 0.987 1.00 95.69 86 LEU A O 1
ATOM 647 N N . SER A 1 87 ? -14.585 2.669 1.987 1.00 97.75 87 SER A N 1
ATOM 648 C CA . SER A 1 87 ? -13.998 3.063 3.266 1.00 97.75 87 SER A CA 1
ATOM 649 C C . SER A 1 87 ? -14.744 2.491 4.460 1.00 97.75 87 SER A C 1
ATOM 651 O O . SER A 1 87 ? -15.908 2.094 4.364 1.00 97.75 87 SER A O 1
ATOM 653 N N . ALA A 1 88 ? -14.053 2.467 5.594 1.00 97.75 88 ALA A N 1
ATOM 654 C CA . ALA A 1 88 ? -14.612 2.146 6.893 1.00 97.75 88 ALA A CA 1
ATOM 655 C C . ALA A 1 88 ? -14.032 3.058 7.973 1.00 97.75 88 ALA A C 1
ATOM 657 O O . ALA A 1 88 ? -12.881 3.494 7.901 1.00 97.75 88 ALA A O 1
ATOM 658 N N . THR A 1 89 ? -14.851 3.333 8.982 1.00 97.75 89 THR A N 1
ATOM 659 C CA . THR A 1 89 ? -14.496 4.107 10.168 1.00 97.75 89 THR A CA 1
ATOM 660 C C . THR A 1 89 ? -14.602 3.213 11.392 1.00 97.75 89 THR A C 1
ATOM 662 O O . THR A 1 89 ? -15.655 2.617 11.627 1.00 97.75 89 THR A O 1
ATOM 665 N N . TYR A 1 90 ? -13.550 3.152 12.202 1.00 97.00 90 TYR A N 1
ATOM 666 C CA . TYR A 1 90 ? -13.579 2.429 13.466 1.00 97.00 90 TYR A CA 1
ATOM 667 C C . TYR A 1 90 ? -14.344 3.243 14.517 1.00 97.00 90 TYR A C 1
ATOM 669 O O . TYR A 1 90 ? -13.893 4.295 14.966 1.00 97.00 90 TYR A O 1
ATOM 677 N N . ALA A 1 91 ? -15.525 2.775 14.913 1.00 95.44 91 ALA A N 1
ATOM 678 C CA . ALA A 1 91 ? -16.431 3.456 15.840 1.00 95.44 91 ALA A CA 1
ATOM 679 C C . ALA A 1 91 ? -16.313 2.942 17.290 1.00 95.44 91 ALA A C 1
ATOM 681 O O . ALA A 1 91 ? -17.226 3.132 18.097 1.00 95.44 91 ALA A O 1
ATOM 682 N N . GLY A 1 92 ? -15.174 2.335 17.633 1.00 92.81 92 GLY A N 1
ATOM 683 C CA . GLY A 1 92 ? -14.881 1.813 18.966 1.00 92.81 92 GLY A CA 1
ATOM 684 C C . GLY A 1 92 ? -15.386 0.384 19.189 1.00 92.81 92 GLY A C 1
ATOM 685 O O . GLY A 1 92 ? -16.116 -0.157 18.363 1.00 92.81 92 GLY A O 1
ATOM 686 N N . PRO A 1 93 ? -15.068 -0.226 20.342 1.00 91.06 93 PRO A N 1
ATOM 687 C CA . PRO A 1 93 ? -15.248 -1.665 20.572 1.00 91.06 93 PRO A CA 1
ATOM 688 C C . PRO A 1 93 ? -16.712 -2.130 20.623 1.00 91.06 93 PRO A C 1
ATOM 690 O O . PRO A 1 93 ? -16.981 -3.323 20.569 1.00 91.06 93 PRO A O 1
ATOM 693 N N . VAL A 1 94 ? -17.668 -1.207 20.771 1.00 90.44 94 VAL A N 1
ATOM 694 C CA . VAL A 1 94 ? -19.105 -1.536 20.810 1.00 90.44 94 VAL A CA 1
ATOM 695 C C . VAL A 1 94 ? -19.696 -1.635 19.405 1.00 90.44 94 VAL A C 1
ATOM 697 O O . VAL A 1 94 ? -20.577 -2.456 19.173 1.00 90.44 94 VAL A O 1
ATOM 700 N N . PHE A 1 95 ? -19.240 -0.783 18.487 1.00 92.00 95 PHE A N 1
ATOM 701 C CA . PHE A 1 95 ? -19.789 -0.690 17.134 1.00 92.00 95 PHE A CA 1
ATOM 702 C C . PHE A 1 95 ? -18.878 -1.315 16.074 1.00 92.00 95 PHE A C 1
ATOM 704 O O . PHE A 1 95 ? -19.364 -1.643 14.998 1.00 92.00 95 PHE A O 1
ATOM 711 N N . GLY A 1 96 ? -17.586 -1.472 16.370 1.00 94.25 96 GLY A N 1
ATOM 712 C CA . GLY A 1 96 ? -16.587 -1.967 15.433 1.00 94.25 96 GLY A CA 1
ATOM 713 C C . GLY A 1 96 ? -16.421 -1.040 14.231 1.00 94.25 96 GLY A C 1
ATOM 714 O O . GLY A 1 96 ? -16.482 0.190 14.348 1.00 94.25 96 GLY A O 1
ATOM 715 N N . TRP A 1 97 ? -16.212 -1.645 13.069 1.00 95.88 97 TRP A N 1
ATOM 716 C CA . TRP A 1 97 ? -16.080 -0.952 11.795 1.00 95.88 97 TRP A CA 1
ATOM 717 C C . TRP A 1 97 ? -17.437 -0.595 11.192 1.00 95.88 97 TRP A C 1
ATOM 719 O O . TRP A 1 97 ? -18.328 -1.430 11.069 1.00 95.88 97 TRP A O 1
ATOM 729 N N . ILE A 1 98 ? -17.585 0.663 10.778 1.00 96.38 98 ILE A N 1
ATOM 730 C CA . ILE A 1 98 ? -18.767 1.165 10.076 1.00 96.38 98 ILE A CA 1
ATOM 731 C C . ILE A 1 98 ? -18.339 1.682 8.708 1.00 96.38 98 ILE A C 1
ATOM 733 O O . ILE A 1 98 ? -17.566 2.637 8.617 1.00 96.38 98 ILE A O 1
ATOM 737 N N . GLY A 1 99 ? -18.878 1.096 7.643 1.00 96.50 99 GLY A N 1
ATOM 738 C CA . GLY A 1 99 ? -18.609 1.521 6.275 1.00 96.50 99 GLY A CA 1
ATOM 739 C C . GLY A 1 99 ? -18.911 0.430 5.260 1.00 96.50 99 GLY A C 1
ATOM 740 O O . GLY A 1 99 ? -19.622 -0.524 5.561 1.00 96.50 99 GLY A O 1
ATOM 741 N N . SER A 1 100 ? -18.388 0.611 4.050 1.00 97.12 100 SER A N 1
ATOM 742 C CA . SER A 1 100 ? -18.525 -0.337 2.941 1.00 97.12 100 SER A CA 1
ATOM 743 C C . SER A 1 100 ? -17.240 -1.104 2.633 1.00 97.12 100 SER A C 1
ATOM 745 O O . SER A 1 100 ? -17.267 -1.993 1.791 1.00 97.12 100 SER A O 1
ATOM 747 N N . LEU A 1 101 ? -16.117 -0.749 3.265 1.00 96.88 101 LEU A N 1
ATOM 748 C CA . LEU A 1 101 ? -14.900 -1.555 3.239 1.00 96.88 101 LEU A CA 1
ATOM 749 C C . LEU A 1 101 ? -15.010 -2.629 4.325 1.00 96.88 101 LEU A C 1
ATOM 751 O O . LEU A 1 101 ? -14.920 -2.312 5.506 1.00 96.88 101 LEU A O 1
ATOM 755 N N . ASP A 1 102 ? -15.237 -3.871 3.925 1.00 94.19 102 ASP A N 1
ATOM 756 C CA . ASP A 1 102 ? -15.359 -5.034 4.813 1.00 94.19 102 ASP A CA 1
ATOM 757 C C . ASP A 1 102 ? -14.111 -5.929 4.790 1.00 94.19 102 ASP A C 1
ATOM 759 O O . ASP A 1 102 ? -13.822 -6.622 5.762 1.00 94.19 102 ASP A O 1
ATOM 763 N N . SER A 1 103 ? -13.353 -5.866 3.699 1.00 94.25 103 SER A N 1
ATOM 764 C CA . SER A 1 103 ? -12.232 -6.744 3.400 1.00 94.25 103 SER A CA 1
ATOM 765 C C . SER A 1 103 ? -11.014 -5.968 2.906 1.00 94.25 103 SER A C 1
ATOM 767 O O . SER A 1 103 ? -11.107 -4.926 2.247 1.00 94.25 103 SER A O 1
ATOM 769 N N . LEU A 1 104 ? -9.842 -6.499 3.238 1.00 94.06 104 LEU A N 1
ATOM 770 C CA . LEU A 1 104 ? -8.542 -6.012 2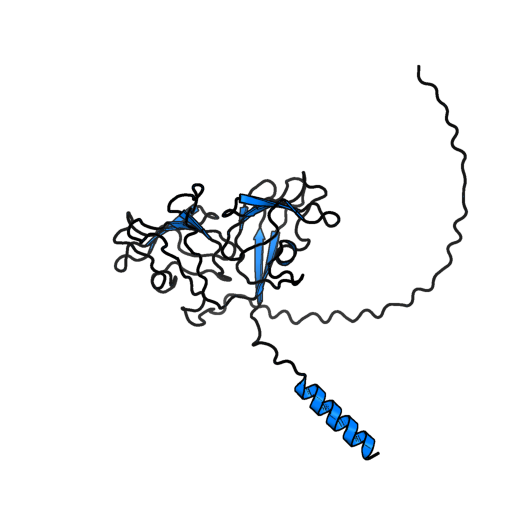.825 1.00 94.06 104 LEU A CA 1
ATOM 771 C C . LEU A 1 104 ? -7.892 -7.026 1.883 1.00 94.06 104 LEU A C 1
ATOM 773 O O . LEU A 1 104 ? -7.870 -8.230 2.107 1.00 94.06 104 LEU A O 1
ATOM 777 N N . PHE A 1 105 ? -7.306 -6.504 0.818 1.00 89.81 105 PHE A N 1
ATOM 778 C CA . PHE A 1 105 ? -6.453 -7.226 -0.110 1.00 89.81 105 PHE A CA 1
ATOM 779 C C . PHE A 1 105 ? -5.026 -6.709 0.019 1.00 89.81 105 PHE A C 1
ATOM 781 O O . PHE A 1 105 ? -4.784 -5.499 0.043 1.00 89.81 105 PHE A O 1
ATOM 788 N N . TYR A 1 106 ? -4.065 -7.619 0.072 1.00 85.38 106 TYR A N 1
ATOM 789 C CA . TYR A 1 106 ? -2.654 -7.275 0.230 1.00 85.38 106 TYR A CA 1
ATOM 790 C C . TYR A 1 106 ? -2.065 -6.520 -0.968 1.00 85.38 106 TYR A C 1
ATOM 792 O O . TYR A 1 106 ? -1.167 -5.702 -0.805 1.00 85.38 106 TYR A O 1
ATOM 800 N N . GLN A 1 107 ? -2.584 -6.778 -2.171 1.00 83.94 107 GLN A N 1
ATOM 801 C CA . GLN A 1 107 ? -2.158 -6.115 -3.406 1.00 83.94 107 GLN A CA 1
ATOM 802 C C . GLN A 1 107 ? -2.677 -4.676 -3.508 1.00 83.94 107 GLN A C 1
ATOM 804 O O . GLN A 1 107 ? -2.186 -3.879 -4.310 1.00 83.94 107 GLN A O 1
ATOM 809 N N . TYR A 1 108 ? -3.676 -4.339 -2.692 1.00 90.75 108 TYR A N 1
ATOM 810 C CA . TYR A 1 108 ? -4.286 -3.022 -2.671 1.00 90.75 108 TYR A CA 1
ATOM 811 C C . TYR A 1 108 ? -3.512 -2.057 -1.782 1.00 90.75 108 TYR A C 1
ATOM 813 O O . TYR A 1 108 ? -2.566 -2.387 -1.067 1.00 90.75 108 TYR A O 1
ATOM 821 N N . SER A 1 109 ? -3.915 -0.804 -1.884 1.00 94.00 109 SER A N 1
ATOM 822 C CA . SER A 1 109 ? -3.315 0.317 -1.195 1.00 94.00 109 SER A CA 1
ATOM 823 C C . SER A 1 109 ? -4.398 1.050 -0.451 1.00 94.00 109 SER A C 1
ATOM 825 O O . SER A 1 109 ? -5.527 1.180 -0.927 1.00 94.00 109 SER A O 1
ATOM 827 N N . TYR A 1 110 ? -4.041 1.560 0.711 1.00 96.44 110 TYR A N 1
ATOM 828 C CA . TYR A 1 110 ? -4.997 2.176 1.599 1.00 96.44 110 TYR A CA 1
ATOM 829 C C . TYR A 1 110 ? -4.530 3.565 1.969 1.00 96.44 110 TYR A C 1
ATOM 831 O O . TYR A 1 110 ? -3.342 3.836 2.123 1.00 96.44 110 TYR A O 1
ATOM 839 N N . TRP A 1 111 ? -5.493 4.447 2.150 1.00 97.38 111 TRP A N 1
ATOM 840 C CA . TRP A 1 111 ? -5.310 5.644 2.933 1.00 97.38 111 TRP A CA 1
ATOM 841 C C . TRP A 1 111 ? -5.800 5.363 4.345 1.00 97.38 111 TRP A C 1
ATOM 843 O O . TRP A 1 111 ? -6.909 4.868 4.530 1.00 97.38 111 TRP A O 1
ATOM 853 N N . MET A 1 112 ? -4.988 5.700 5.339 1.00 96.94 112 MET A N 1
ATOM 854 C CA . MET A 1 112 ? -5.383 5.681 6.740 1.00 96.94 112 MET A CA 1
ATOM 855 C C . MET A 1 112 ? -5.433 7.108 7.278 1.00 96.94 112 MET A C 1
ATOM 857 O O . MET A 1 112 ? -4.528 7.906 7.028 1.00 96.94 112 MET A O 1
ATOM 861 N N . TYR A 1 113 ? -6.488 7.423 8.022 1.00 96.56 113 TYR A N 1
ATOM 862 C CA . TYR A 1 113 ? -6.676 8.701 8.695 1.00 96.56 113 TYR A CA 1
ATOM 863 C C . TYR A 1 113 ? -6.833 8.488 10.191 1.00 96.56 113 TYR A C 1
ATOM 865 O O . TYR A 1 113 ? -7.740 7.787 10.635 1.00 96.56 113 TYR A O 1
ATOM 873 N N . LYS A 1 114 ? -5.976 9.148 10.968 1.00 95.44 114 LYS A N 1
ATOM 874 C CA . LYS A 1 114 ? -6.117 9.244 12.420 1.00 95.44 114 LYS A CA 1
ATOM 875 C C . LYS A 1 114 ? -6.926 10.487 12.773 1.00 95.44 114 LYS A C 1
ATOM 877 O O . LYS A 1 114 ? -6.522 11.597 12.419 1.00 95.44 114 LYS A O 1
ATOM 882 N N . ASN A 1 115 ? -8.039 10.332 13.484 1.00 96.06 115 ASN A N 1
ATOM 883 C CA . ASN A 1 115 ? -8.864 11.474 13.877 1.00 96.06 115 ASN A CA 1
ATOM 884 C C . ASN A 1 115 ? -8.087 12.410 14.835 1.00 96.06 115 ASN A C 1
ATOM 886 O O . ASN A 1 115 ? -7.454 11.916 15.767 1.00 96.06 115 ASN A O 1
ATOM 890 N N . PRO A 1 116 ? -8.141 13.749 14.672 1.00 95.50 116 PRO A N 1
ATOM 891 C CA . PRO A 1 116 ? -7.524 14.718 15.590 1.00 95.50 116 PRO A CA 1
ATOM 892 C C . PRO A 1 116 ? -7.920 14.585 17.062 1.00 95.50 116 PRO A C 1
ATOM 894 O O . PRO A 1 116 ? -7.168 15.022 17.929 1.00 95.50 116 PRO A O 1
ATOM 897 N N . LEU A 1 117 ? -9.100 14.027 17.346 1.00 93.56 117 LEU A N 1
ATOM 898 C CA . LEU A 1 117 ? -9.600 13.817 18.707 1.00 93.56 117 LEU A CA 1
ATOM 899 C C . LEU A 1 117 ? -9.049 12.546 19.362 1.00 93.56 117 LEU A C 1
ATOM 901 O O . LEU A 1 117 ? -9.180 12.377 20.574 1.00 93.56 117 LEU A O 1
ATOM 905 N N . ASN A 1 118 ? -8.449 11.662 18.571 1.00 90.88 118 ASN A N 1
ATOM 906 C CA . ASN A 1 118 ? -7.848 10.428 19.042 1.00 90.88 118 ASN A CA 1
ATOM 907 C C . ASN A 1 118 ? -6.369 10.659 19.382 1.00 90.88 118 ASN A C 1
ATOM 909 O O . ASN A 1 118 ? -5.741 11.568 18.831 1.00 90.88 118 ASN A O 1
ATOM 913 N N . PRO A 1 119 ? -5.781 9.861 20.289 1.00 86.81 119 PRO A N 1
ATOM 914 C CA . PRO A 1 119 ? -4.359 9.968 20.577 1.00 86.81 119 PRO A CA 1
ATOM 915 C C . PRO A 1 119 ? -3.536 9.719 19.308 1.00 86.81 119 PRO A C 1
ATOM 917 O O . PRO A 1 119 ? -3.813 8.795 18.535 1.00 86.81 119 PRO A O 1
ATOM 920 N N . THR A 1 120 ? -2.504 10.545 19.109 1.00 74.38 120 THR A N 1
ATOM 921 C CA . THR A 1 120 ? -1.471 10.256 18.115 1.00 74.38 120 THR A CA 1
ATOM 922 C C . THR A 1 120 ? -0.792 8.966 18.512 1.00 74.38 120 THR A C 1
ATOM 924 O O . THR A 1 120 ? -0.207 8.879 19.591 1.00 74.38 120 THR A O 1
ATOM 927 N N . ASP A 1 121 ? -0.853 7.994 17.617 1.00 82.06 121 ASP A N 1
ATOM 928 C CA . ASP A 1 121 ? -0.238 6.703 17.835 1.00 82.06 121 ASP A CA 1
ATOM 929 C C . ASP A 1 121 ? 0.387 6.194 16.544 1.00 82.06 121 ASP A C 1
ATOM 931 O O . ASP A 1 121 ? 0.181 6.713 15.444 1.00 82.06 121 ASP A O 1
ATOM 935 N N . SER A 1 122 ? 1.205 5.176 16.708 1.00 92.31 122 SER A N 1
ATOM 936 C CA . SER A 1 122 ? 1.683 4.357 15.616 1.00 92.31 122 SER A CA 1
ATOM 937 C C . SER A 1 122 ? 0.742 3.182 15.430 1.00 92.31 122 SER A C 1
ATOM 939 O O . SER A 1 122 ? 0.162 2.691 16.392 1.00 92.31 122 SER A O 1
ATOM 941 N N . VAL A 1 123 ? 0.629 2.706 14.200 1.00 93.12 123 VAL A N 1
ATOM 942 C CA . VAL A 1 123 ? -0.023 1.429 13.921 1.00 93.12 123 VAL A CA 1
ATOM 943 C C . VAL A 1 123 ? 1.062 0.379 13.756 1.00 93.12 123 VAL A C 1
ATOM 945 O O . VAL A 1 123 ? 2.048 0.594 13.044 1.00 93.12 123 VAL A O 1
ATOM 948 N N . TYR A 1 124 ? 0.899 -0.738 14.448 1.00 93.25 124 TYR A N 1
ATOM 949 C CA . TYR A 1 124 ? 1.759 -1.901 14.344 1.00 93.25 124 TYR A CA 1
ATOM 950 C C . TYR A 1 124 ? 1.062 -2.924 13.461 1.00 93.25 124 TYR A C 1
ATOM 952 O O . TYR A 1 124 ? -0.079 -3.305 13.703 1.00 93.25 124 TYR A O 1
ATOM 960 N N . ILE A 1 125 ? 1.760 -3.355 12.422 1.00 92.38 125 ILE A N 1
ATOM 961 C CA . ILE A 1 125 ? 1.266 -4.345 11.477 1.00 92.38 125 ILE A CA 1
ATOM 962 C C . ILE A 1 125 ? 2.173 -5.553 11.615 1.00 92.38 125 ILE A C 1
ATOM 964 O O . ILE A 1 125 ? 3.390 -5.418 11.475 1.00 92.38 125 ILE A O 1
ATOM 968 N N . ALA A 1 126 ? 1.597 -6.709 11.918 1.00 90.94 126 ALA A N 1
ATOM 969 C CA . ALA A 1 126 ? 2.324 -7.957 12.072 1.00 90.94 126 ALA A CA 1
ATOM 970 C C . ALA A 1 126 ? 1.588 -9.078 11.348 1.00 90.94 126 ALA A C 1
ATOM 972 O O . ALA A 1 126 ? 0.363 -9.086 11.307 1.00 90.94 126 ALA A O 1
ATOM 973 N N . GLY A 1 127 ? 2.345 -10.009 10.786 1.00 90.25 127 GLY A N 1
ATOM 974 C CA . GLY A 1 127 ? 1.797 -11.143 10.055 1.00 90.25 127 GLY A CA 1
ATOM 975 C C . GLY A 1 127 ? 2.900 -12.064 9.553 1.00 90.25 127 GLY A C 1
ATOM 976 O O . GLY A 1 127 ? 4.080 -11.887 9.887 1.00 90.25 127 GLY A O 1
ATOM 977 N N . THR A 1 128 ? 2.521 -13.038 8.736 1.00 88.75 128 THR A N 1
ATOM 978 C CA . THR A 1 128 ? 3.461 -13.963 8.104 1.00 88.75 128 THR A CA 1
ATOM 979 C C . THR A 1 128 ? 4.089 -13.310 6.871 1.00 88.75 128 THR A C 1
ATOM 981 O O . THR A 1 128 ? 3.433 -12.631 6.081 1.00 88.75 128 THR A O 1
ATOM 984 N N . VAL A 1 129 ? 5.402 -13.474 6.719 1.00 85.50 129 VAL A N 1
ATOM 985 C CA . VAL A 1 129 ? 6.154 -13.044 5.539 1.00 85.50 129 VAL A CA 1
ATOM 986 C C . VAL A 1 129 ? 5.762 -13.944 4.374 1.00 85.50 129 VAL A C 1
ATOM 988 O O . VAL A 1 129 ? 6.073 -15.137 4.378 1.00 85.50 129 VAL A O 1
ATOM 991 N N . GLU A 1 130 ? 5.100 -13.347 3.387 1.00 76.06 130 GLU A N 1
ATOM 992 C CA . GLU A 1 130 ? 4.693 -14.032 2.165 1.00 76.06 130 GLU A CA 1
ATOM 993 C C . GLU A 1 130 ? 5.907 -14.487 1.352 1.00 76.06 130 GLU A C 1
ATOM 995 O O . GLU A 1 130 ? 6.934 -13.807 1.276 1.00 76.06 130 GLU A O 1
ATOM 1000 N N . LYS A 1 131 ? 5.762 -15.652 0.732 1.00 72.12 131 LYS A N 1
ATOM 1001 C CA . LYS A 1 131 ? 6.768 -16.286 -0.117 1.00 72.12 131 LYS A CA 1
ATOM 1002 C C . LYS A 1 131 ? 6.241 -16.551 -1.526 1.00 72.12 131 LYS A C 1
ATOM 1004 O O . LYS A 1 131 ? 6.992 -17.008 -2.378 1.00 72.12 131 LYS A O 1
ATOM 1009 N N . GLU A 1 132 ? 4.969 -16.285 -1.783 1.00 76.38 132 GLU A N 1
ATOM 1010 C CA . GLU A 1 132 ? 4.368 -16.509 -3.087 1.00 76.38 132 GLU A CA 1
ATOM 1011 C C . GLU A 1 132 ? 4.578 -15.345 -4.059 1.00 76.38 132 GLU A C 1
ATOM 1013 O O . GLU A 1 132 ? 4.711 -14.180 -3.678 1.00 76.38 132 GLU A O 1
ATOM 1018 N N . VAL A 1 133 ? 4.583 -15.693 -5.347 1.00 78.94 133 VAL A N 1
ATOM 1019 C CA . VAL A 1 133 ? 4.579 -14.736 -6.452 1.00 78.94 133 VAL A CA 1
ATOM 1020 C C . VAL A 1 133 ? 3.230 -14.029 -6.490 1.00 78.94 133 VAL A C 1
ATOM 1022 O O . VAL A 1 133 ? 2.180 -14.666 -6.463 1.00 78.94 133 VAL A O 1
ATOM 1025 N N . ILE A 1 134 ? 3.259 -12.707 -6.596 1.00 78.12 134 ILE A N 1
ATOM 1026 C CA . ILE A 1 134 ? 2.071 -11.858 -6.599 1.00 78.12 134 ILE A CA 1
ATOM 1027 C C . ILE A 1 134 ? 1.870 -11.306 -8.001 1.00 78.12 134 ILE A C 1
ATOM 1029 O O . ILE A 1 134 ? 2.778 -10.714 -8.574 1.00 78.12 134 ILE A O 1
ATOM 1033 N N . ASP A 1 135 ? 0.668 -11.447 -8.541 1.00 78.94 135 ASP A N 1
ATOM 1034 C CA . ASP A 1 135 ? 0.238 -10.678 -9.703 1.00 78.94 135 ASP A CA 1
ATOM 1035 C C . ASP A 1 135 ? -0.513 -9.444 -9.202 1.00 78.94 135 ASP A C 1
ATOM 1037 O O . ASP A 1 135 ? -1.620 -9.549 -8.671 1.00 78.94 135 ASP A O 1
ATOM 1041 N N . TYR A 1 136 ? 0.095 -8.265 -9.332 1.00 73.38 136 TYR A N 1
ATOM 1042 C CA . TYR A 1 136 ? -0.577 -7.022 -8.957 1.00 73.38 136 TYR A CA 1
ATOM 1043 C C . TYR A 1 136 ? -1.707 -6.669 -9.925 1.00 73.38 136 TYR A C 1
ATOM 1045 O O . TYR A 1 136 ? -2.554 -5.834 -9.598 1.00 73.38 136 TYR A O 1
ATOM 1053 N N . GLY A 1 137 ? -1.724 -7.297 -11.106 1.00 66.50 137 GLY A N 1
ATOM 1054 C CA . GLY A 1 137 ? -2.494 -6.852 -12.247 1.00 66.50 137 GLY A CA 1
ATOM 1055 C C . GLY A 1 137 ? -2.119 -5.420 -12.622 1.00 66.50 137 GLY A C 1
ATOM 1056 O O . GLY A 1 137 ? -1.577 -4.629 -11.851 1.00 66.50 137 GLY A O 1
ATOM 1057 N N . ILE A 1 138 ? -2.449 -5.019 -13.835 1.00 62.31 138 ILE A N 1
ATOM 1058 C CA . ILE A 1 138 ? -2.932 -3.649 -13.956 1.00 62.31 138 ILE A CA 1
ATOM 1059 C C . ILE A 1 138 ? -4.396 -3.807 -13.684 1.00 62.31 138 ILE A C 1
ATOM 1061 O O . ILE A 1 138 ? -5.031 -4.535 -14.437 1.00 62.31 138 ILE A O 1
ATOM 1065 N N . ILE A 1 139 ? -4.911 -3.169 -12.633 1.00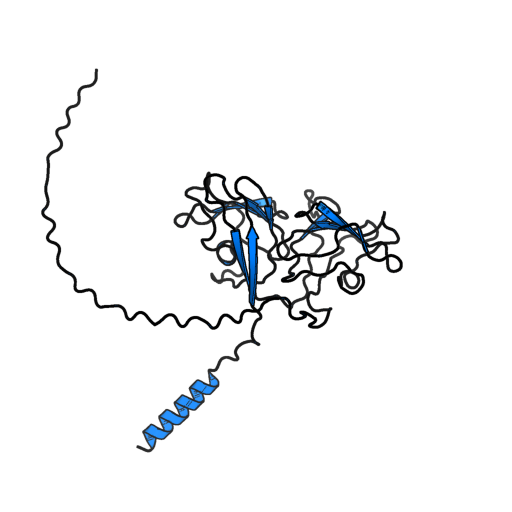 54.28 139 ILE A N 1
ATOM 1066 C CA . ILE A 1 139 ? -6.355 -3.009 -12.492 1.00 54.28 139 ILE A CA 1
ATOM 1067 C C . ILE A 1 139 ? -6.750 -2.265 -13.760 1.00 54.28 139 ILE A C 1
ATOM 1069 O O . ILE A 1 139 ? -6.436 -1.072 -13.884 1.00 54.28 139 ILE A O 1
ATOM 1073 N N . PRO A 1 140 ? -7.302 -2.952 -14.777 1.00 44.91 140 PRO A N 1
ATOM 1074 C CA . PRO A 1 140 ? -7.719 -2.248 -15.957 1.00 44.91 140 PRO A CA 1
ATOM 1075 C C . PRO A 1 140 ? -8.778 -1.293 -15.420 1.00 44.91 140 PRO A C 1
ATOM 1077 O O . PRO A 1 140 ? -9.583 -1.673 -14.576 1.00 44.91 140 PRO A O 1
ATOM 1080 N N . GLY A 1 141 ? -8.765 -0.035 -15.845 1.00 44.50 141 GLY A N 1
ATOM 1081 C CA . GLY A 1 141 ? -9.966 0.777 -15.714 1.00 44.50 141 GLY A CA 1
ATOM 1082 C C . GLY A 1 141 ? -11.052 0.132 -16.575 1.00 44.50 141 GLY A C 1
ATOM 1083 O O . GLY A 1 141 ? -11.322 0.605 -17.672 1.00 44.50 141 GLY A O 1
ATOM 1084 N N . ASP A 1 142 ? -11.623 -0.974 -16.120 1.00 42.16 142 ASP A N 1
ATOM 1085 C CA . ASP A 1 142 ? -12.549 -1.876 -16.793 1.00 42.16 142 ASP A CA 1
ATOM 1086 C C . ASP A 1 142 ? -13.989 -1.374 -16.666 1.00 42.16 142 ASP A C 1
ATOM 1088 O O . ASP A 1 142 ? -14.932 -2.130 -16.454 1.00 42.16 142 ASP A O 1
ATOM 1092 N N . GLY A 1 143 ? -14.178 -0.064 -16.855 1.00 42.97 143 GLY A N 1
ATOM 1093 C CA . GLY A 1 143 ? -15.515 0.528 -16.813 1.00 42.97 143 GLY A CA 1
ATOM 1094 C C . GLY A 1 143 ? -15.615 2.047 -16.698 1.00 42.97 143 GLY A C 1
ATOM 1095 O O . GLY A 1 143 ? -16.729 2.555 -16.641 1.00 42.97 143 GLY A O 1
ATOM 1096 N N . GLY A 1 144 ? -14.506 2.800 -16.695 1.00 37.56 144 GLY A N 1
ATOM 1097 C CA . GLY A 1 144 ? -14.563 4.271 -16.742 1.00 37.56 144 GLY A CA 1
ATOM 1098 C C . GLY A 1 144 ? -14.251 5.030 -15.446 1.00 37.56 144 GLY A C 1
ATOM 1099 O O . GLY A 1 144 ? -14.590 6.206 -15.357 1.00 37.56 144 GLY A O 1
ATOM 1100 N N . THR A 1 145 ? -13.557 4.428 -14.476 1.00 43.34 145 THR A N 1
ATOM 1101 C CA . THR A 1 145 ? -13.011 5.155 -13.303 1.00 43.34 145 THR A CA 1
ATOM 1102 C C . THR A 1 145 ? -11.510 4.945 -13.066 1.00 43.34 145 THR A C 1
ATOM 1104 O O . THR A 1 145 ? -10.959 5.496 -12.116 1.00 43.34 145 THR A O 1
ATOM 1107 N N . GLY A 1 146 ? -10.813 4.203 -13.935 1.00 46.56 146 GLY A N 1
ATOM 1108 C CA . GLY A 1 146 ? -9.367 3.996 -13.815 1.00 46.56 146 GLY A CA 1
ATOM 1109 C C . GLY A 1 146 ? -8.574 5.299 -13.961 1.00 46.56 146 GLY A C 1
ATOM 1110 O O . GLY A 1 146 ? -8.871 6.126 -14.824 1.00 46.56 146 GLY A O 1
ATOM 1111 N N . LEU A 1 147 ? -7.507 5.455 -13.174 1.00 53.41 147 LEU A N 1
ATOM 1112 C CA . LEU A 1 147 ? -6.581 6.601 -13.213 1.00 53.41 147 LEU A CA 1
ATOM 1113 C C . LEU A 1 147 ? -5.633 6.563 -14.436 1.00 53.41 147 LEU A C 1
ATOM 1115 O O . LEU A 1 147 ? -4.484 7.006 -14.394 1.00 53.41 147 LEU A O 1
ATOM 1119 N N . GLY A 1 148 ? -6.108 6.014 -15.555 1.00 68.00 148 GLY A N 1
ATOM 1120 C CA . GLY A 1 148 ? -5.356 5.863 -16.793 1.00 68.00 148 GLY A CA 1
ATOM 1121 C C . GLY A 1 148 ? -4.285 4.774 -16.716 1.00 68.00 148 GLY A C 1
ATOM 1122 O O . GLY A 1 148 ? -4.584 3.603 -16.511 1.00 68.00 148 GLY A O 1
ATOM 1123 N N . LYS A 1 149 ? -3.031 5.161 -16.965 1.00 79.06 149 LYS A N 1
ATOM 1124 C CA . LYS A 1 149 ? -1.863 4.263 -17.013 1.00 79.06 149 LYS A CA 1
ATOM 1125 C C . LYS A 1 149 ? -1.261 3.966 -15.631 1.00 79.06 149 LYS A C 1
ATOM 1127 O O . LYS A 1 149 ? -0.264 3.257 -15.570 1.00 79.06 149 LYS A O 1
ATOM 1132 N N . TRP A 1 150 ? -1.826 4.520 -14.559 1.00 85.56 150 TRP A N 1
ATOM 1133 C CA . TRP A 1 150 ? -1.301 4.410 -13.200 1.00 85.56 150 TRP A CA 1
ATOM 1134 C C . TRP A 1 150 ? -2.138 3.460 -12.343 1.00 85.56 150 TRP A C 1
ATOM 1136 O O . TRP A 1 150 ? -3.356 3.609 -12.266 1.00 85.56 150 TRP A O 1
ATOM 1146 N N . THR A 1 151 ? -1.471 2.535 -11.655 1.00 86.38 151 THR A N 1
ATOM 1147 C CA . THR A 1 151 ? -2.077 1.612 -10.682 1.00 86.38 151 THR A CA 1
ATOM 1148 C C . THR A 1 151 ? -1.426 1.822 -9.320 1.00 86.38 151 THR A C 1
ATOM 1150 O O . THR A 1 151 ? -0.203 1.878 -9.235 1.00 86.38 151 THR A O 1
ATOM 1153 N N . ALA A 1 152 ? -2.212 1.987 -8.257 1.00 90.75 152 ALA A N 1
ATOM 1154 C CA . ALA A 1 152 ? -1.666 2.009 -6.903 1.00 90.75 152 ALA A CA 1
ATOM 1155 C C . ALA A 1 152 ? -1.471 0.566 -6.458 1.00 90.75 152 ALA A C 1
ATOM 1157 O O . ALA A 1 152 ? -2.371 -0.251 -6.658 1.00 90.75 152 ALA A O 1
ATOM 1158 N N . VAL A 1 153 ? -0.328 0.261 -5.853 1.00 89.19 153 VAL A N 1
ATOM 1159 C CA . VAL A 1 153 ? -0.064 -1.056 -5.274 1.00 89.19 153 VAL A CA 1
ATOM 1160 C C . VAL A 1 153 ? 0.532 -0.942 -3.882 1.00 89.19 153 VAL A C 1
ATOM 1162 O O . VAL A 1 153 ? 1.293 -0.019 -3.563 1.00 89.19 153 VAL A O 1
ATOM 1165 N N . GLY A 1 154 ? 0.194 -1.920 -3.051 1.00 89.62 154 GLY A N 1
ATOM 1166 C CA . GLY A 1 154 ? 0.988 -2.263 -1.885 1.00 89.62 154 GLY A CA 1
ATOM 1167 C C . GLY A 1 154 ? 1.974 -3.363 -2.247 1.00 89.62 154 GLY A C 1
ATOM 1168 O O . GLY A 1 154 ? 1.543 -4.458 -2.582 1.00 89.62 154 GLY A O 1
ATOM 1169 N N . ILE A 1 155 ? 3.281 -3.090 -2.199 1.00 87.19 155 ILE A N 1
ATOM 1170 C CA . ILE A 1 155 ? 4.282 -4.132 -2.464 1.00 87.19 155 ILE A CA 1
ATOM 1171 C C . ILE A 1 155 ? 4.511 -4.927 -1.176 1.00 87.19 155 ILE A C 1
ATOM 1173 O O . ILE A 1 155 ? 4.866 -4.331 -0.155 1.00 87.19 155 ILE A O 1
ATOM 1177 N N . LYS A 1 156 ? 4.329 -6.257 -1.219 1.00 83.75 156 LYS A N 1
ATOM 1178 C CA . LYS A 1 156 ? 4.613 -7.161 -0.088 1.00 83.75 156 LYS A CA 1
ATOM 1179 C C . LYS A 1 156 ? 6.115 -7.316 0.154 1.00 83.75 156 LYS A C 1
ATOM 1181 O O . LYS A 1 156 ? 6.701 -8.363 -0.098 1.00 83.75 156 LYS A O 1
ATOM 1186 N N . GLU A 1 157 ? 6.743 -6.255 0.636 1.00 84.00 157 GLU A N 1
ATOM 1187 C CA . GLU A 1 157 ? 8.129 -6.281 1.076 1.00 84.00 157 GLU A CA 1
ATOM 1188 C C . GLU A 1 157 ? 8.228 -5.979 2.563 1.00 84.00 157 GLU A C 1
ATOM 1190 O O . GLU A 1 157 ? 7.720 -4.977 3.065 1.00 84.00 157 GLU A O 1
ATOM 1195 N N . VAL A 1 158 ? 8.897 -6.879 3.277 1.00 80.44 158 VAL A N 1
ATOM 1196 C CA . VAL A 1 158 ? 9.073 -6.804 4.735 1.00 80.44 158 VAL A CA 1
ATOM 1197 C C . VAL A 1 158 ? 10.393 -6.137 5.113 1.00 80.44 158 VAL A C 1
ATOM 1199 O O . VAL A 1 158 ? 10.610 -5.778 6.270 1.00 80.44 158 VAL A O 1
ATOM 1202 N N . GLY A 1 159 ? 11.267 -5.941 4.124 1.00 83.81 159 GLY A N 1
ATOM 1203 C CA . GLY A 1 159 ? 12.499 -5.176 4.223 1.00 83.81 159 GLY A CA 1
ATOM 1204 C C . GLY A 1 159 ? 12.635 -4.175 3.082 1.00 83.81 159 GLY A C 1
ATOM 1205 O O . GLY A 1 159 ? 11.859 -4.157 2.134 1.00 83.81 159 GLY A O 1
ATOM 1206 N N . GLU A 1 160 ? 13.643 -3.319 3.193 1.00 86.44 160 GLU A N 1
ATOM 1207 C CA . GLU A 1 160 ? 13.993 -2.395 2.124 1.00 86.44 160 GLU A CA 1
ATOM 1208 C C . GLU A 1 160 ? 14.625 -3.156 0.949 1.00 86.44 160 GLU A C 1
ATOM 1210 O O . GLU A 1 160 ? 15.591 -3.906 1.123 1.00 86.44 160 GLU A O 1
ATOM 1215 N N . VAL A 1 161 ? 14.106 -2.933 -0.255 1.00 83.81 161 VAL A N 1
ATOM 1216 C CA . VAL A 1 161 ? 14.580 -3.552 -1.493 1.00 83.81 161 VAL A CA 1
ATOM 1217 C C . VAL A 1 161 ? 15.078 -2.477 -2.440 1.00 83.81 161 VAL A C 1
ATOM 1219 O O . VAL A 1 161 ? 14.334 -1.586 -2.829 1.00 83.81 161 VAL A O 1
ATOM 1222 N N . ALA A 1 162 ? 16.339 -2.569 -2.854 1.00 86.56 162 ALA A N 1
ATOM 1223 C CA . ALA A 1 162 ? 16.898 -1.626 -3.814 1.00 86.56 162 ALA A CA 1
ATOM 1224 C C . ALA A 1 162 ? 16.228 -1.753 -5.193 1.00 86.56 162 ALA A C 1
ATOM 1226 O O . ALA A 1 162 ? 16.108 -2.849 -5.742 1.00 86.56 162 ALA A O 1
ATOM 1227 N N . ILE A 1 163 ? 15.879 -0.614 -5.787 1.00 83.50 163 ILE A N 1
ATOM 1228 C CA . ILE A 1 163 ? 15.514 -0.480 -7.196 1.00 83.50 163 ILE A CA 1
ATOM 1229 C C . ILE A 1 163 ? 16.813 -0.516 -8.009 1.00 83.50 163 ILE A C 1
ATOM 1231 O O . ILE A 1 163 ? 17.422 0.509 -8.307 1.00 83.50 163 ILE A O 1
ATOM 1235 N N . ALA A 1 164 ? 17.275 -1.723 -8.322 1.00 75.44 164 ALA A N 1
ATOM 1236 C CA . ALA A 1 164 ? 18.432 -1.956 -9.181 1.00 75.44 164 ALA A CA 1
ATOM 1237 C C . ALA A 1 164 ? 18.081 -3.004 -10.250 1.00 75.44 164 ALA A C 1
ATOM 1239 O O . ALA A 1 164 ? 17.171 -3.801 -10.009 1.00 75.44 164 ALA A O 1
ATOM 1240 N N . PRO A 1 165 ? 18.790 -3.035 -11.397 1.00 66.56 165 PRO A N 1
ATOM 1241 C CA . PRO A 1 165 ? 18.504 -3.963 -12.495 1.00 66.56 165 PRO A CA 1
ATOM 1242 C C . PRO A 1 165 ? 18.372 -5.430 -12.063 1.00 66.56 165 PRO A C 1
ATOM 1244 O O . PRO A 1 165 ? 17.489 -6.120 -12.553 1.00 66.56 165 PRO A O 1
ATOM 1247 N N . ASP A 1 166 ? 19.181 -5.858 -11.089 1.00 63.88 166 ASP A N 1
ATOM 1248 C CA . ASP A 1 166 ? 19.213 -7.246 -10.602 1.00 63.88 166 ASP A CA 1
ATOM 1249 C C . ASP A 1 166 ? 18.447 -7.450 -9.279 1.00 63.88 166 ASP A C 1
ATOM 1251 O O . ASP A 1 166 ? 18.329 -8.571 -8.789 1.00 63.88 166 ASP A O 1
ATOM 1255 N N . ASN A 1 167 ? 17.961 -6.365 -8.656 1.00 61.25 167 ASN A N 1
ATOM 1256 C CA . ASN A 1 167 ? 17.357 -6.398 -7.317 1.00 61.25 167 ASN A CA 1
ATOM 1257 C C . ASN A 1 167 ? 15.866 -6.094 -7.306 1.00 61.25 167 ASN A C 1
ATOM 1259 O O . ASN A 1 167 ? 15.236 -6.299 -6.278 1.00 61.25 167 ASN A O 1
ATOM 1263 N N . LEU A 1 168 ? 15.286 -5.590 -8.384 1.00 64.31 168 LEU A N 1
ATOM 1264 C CA . LEU A 1 168 ? 13.844 -5.480 -8.523 1.00 64.31 168 LEU A CA 1
ATOM 1265 C C . LEU A 1 168 ? 13.519 -6.331 -9.740 1.00 64.31 168 LEU A C 1
ATOM 1267 O O . LEU A 1 168 ? 13.739 -5.883 -10.863 1.00 64.31 168 LEU A O 1
ATOM 1271 N N . ASP A 1 169 ? 13.062 -7.566 -9.524 1.00 61.22 169 ASP A N 1
ATOM 1272 C CA . ASP A 1 169 ? 12.778 -8.527 -10.602 1.00 61.22 169 ASP A CA 1
ATOM 1273 C C . ASP A 1 169 ? 11.510 -8.162 -11.386 1.00 61.22 169 ASP A C 1
ATOM 1275 O O . ASP A 1 169 ? 10.705 -8.983 -11.793 1.00 61.22 169 ASP A O 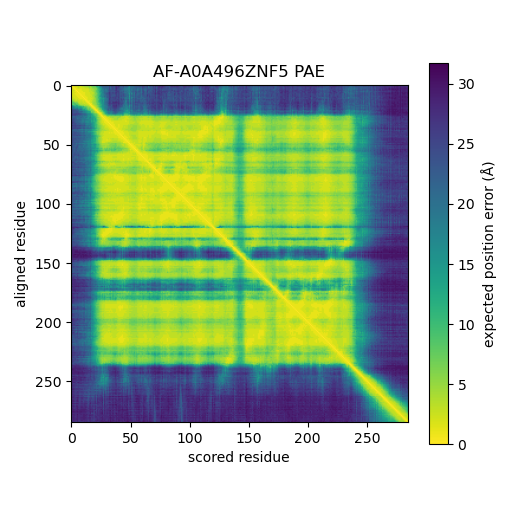1
ATOM 1279 N N . LEU A 1 170 ? 11.304 -6.868 -11.585 1.00 60.72 170 LEU A N 1
ATOM 1280 C CA . LEU A 1 170 ? 10.239 -6.332 -12.397 1.00 60.72 170 LEU A CA 1
ATOM 1281 C C . LEU A 1 170 ? 10.554 -6.463 -13.892 1.00 60.72 170 LEU A C 1
ATOM 1283 O O . LEU A 1 170 ? 9.663 -6.274 -14.712 1.00 60.72 170 LEU A O 1
ATOM 1287 N N . LEU A 1 171 ? 11.794 -6.820 -14.259 1.00 54.19 171 LEU A N 1
ATOM 1288 C CA . LEU A 1 171 ? 12.194 -7.095 -15.643 1.00 54.19 171 LEU A CA 1
ATOM 1289 C C . LEU A 1 171 ? 11.723 -8.465 -16.127 1.00 54.19 171 LEU A C 1
ATOM 1291 O O . LEU A 1 171 ? 11.210 -8.545 -17.243 1.00 54.19 171 LEU A O 1
ATOM 1295 N N . ALA A 1 172 ? 11.799 -9.513 -15.296 1.00 56.94 172 ALA A N 1
ATOM 1296 C CA . ALA A 1 172 ? 11.115 -10.775 -15.593 1.00 56.94 172 ALA A CA 1
ATOM 1297 C C . ALA A 1 172 ? 9.591 -10.587 -15.650 1.00 56.94 172 ALA A C 1
ATOM 1299 O O . ALA A 1 172 ? 8.893 -11.292 -16.375 1.00 56.94 172 ALA A O 1
ATOM 1300 N N . CYS A 1 173 ? 9.094 -9.573 -14.947 1.00 59.34 173 CYS A N 1
ATOM 1301 C CA . CYS A 1 173 ? 7.684 -9.222 -14.879 1.00 59.34 173 CYS A CA 1
ATOM 1302 C C . CYS A 1 173 ? 7.248 -8.164 -15.900 1.00 59.34 173 CYS A C 1
ATOM 1304 O O . CYS A 1 173 ? 6.134 -7.649 -15.819 1.00 59.34 173 CYS A O 1
ATOM 1306 N N . GLY A 1 174 ? 8.113 -7.866 -16.874 1.00 66.06 174 GLY A N 1
ATOM 1307 C CA . GLY A 1 174 ? 7.759 -7.124 -18.074 1.00 66.06 174 GLY A CA 1
ATOM 1308 C C . GLY A 1 174 ? 7.884 -5.607 -17.982 1.00 66.06 174 GLY A C 1
ATOM 1309 O O . GLY A 1 174 ? 7.264 -4.936 -18.787 1.00 66.06 174 GLY A O 1
ATOM 1310 N N . PHE A 1 175 ? 8.670 -5.015 -17.085 1.00 76.12 175 PHE A N 1
ATOM 1311 C CA . PHE A 1 175 ? 8.992 -3.592 -17.243 1.00 76.12 175 PHE A CA 1
ATOM 1312 C C . PHE A 1 175 ? 9.731 -3.333 -18.563 1.00 76.12 175 PHE A C 1
ATOM 1314 O O . PHE A 1 175 ? 10.684 -4.030 -18.915 1.00 76.12 175 PHE A O 1
ATOM 1321 N N . THR A 1 176 ? 9.311 -2.305 -19.296 1.00 80.62 176 THR A N 1
ATOM 1322 C CA . THR A 1 176 ? 9.860 -1.919 -20.598 1.00 80.62 176 THR A CA 1
ATOM 1323 C C . THR A 1 176 ? 10.220 -0.442 -20.639 1.00 80.62 176 THR A C 1
ATOM 1325 O O . THR A 1 176 ? 9.668 0.386 -19.916 1.00 80.62 176 THR A O 1
ATOM 1328 N N . GLY A 1 177 ? 11.163 -0.116 -21.514 1.00 82.19 177 GLY A N 1
ATOM 1329 C CA . GLY A 1 177 ? 11.603 1.242 -21.800 1.00 82.19 177 GLY A CA 1
ATOM 1330 C C . GLY A 1 177 ? 12.799 1.210 -22.739 1.00 82.19 177 GLY A C 1
ATOM 1331 O O . GLY A 1 177 ? 13.537 0.223 -22.783 1.00 82.19 177 GLY A O 1
ATOM 1332 N N . THR A 1 178 ? 12.985 2.277 -23.507 1.00 81.44 178 THR A N 1
ATOM 1333 C CA . THR A 1 178 ? 14.195 2.480 -24.321 1.00 81.44 178 THR A CA 1
ATOM 1334 C C . THR A 1 178 ? 14.978 3.709 -23.874 1.00 81.44 178 THR A C 1
ATOM 1336 O O . THR A 1 178 ? 16.172 3.819 -24.151 1.00 81.44 178 THR A O 1
ATOM 1339 N N . ASN A 1 179 ? 14.312 4.630 -23.175 1.00 82.25 179 ASN A N 1
ATOM 1340 C CA . ASN A 1 179 ? 14.867 5.852 -22.625 1.00 82.25 179 ASN A CA 1
ATOM 1341 C C . ASN A 1 179 ? 14.033 6.330 -21.409 1.00 82.25 179 ASN A C 1
ATOM 1343 O O . ASN A 1 179 ? 12.955 5.807 -21.133 1.00 82.25 179 ASN A O 1
ATOM 1347 N N . PRO A 1 180 ? 14.486 7.349 -20.660 1.00 78.81 180 PRO A N 1
ATOM 1348 C CA . PRO A 1 180 ? 13.761 7.829 -19.476 1.00 78.81 180 PRO A CA 1
ATOM 1349 C C . PRO A 1 180 ? 12.388 8.457 -19.754 1.00 78.81 180 PRO A C 1
ATOM 1351 O O . PRO A 1 180 ? 11.617 8.661 -18.824 1.00 78.81 180 PRO A O 1
ATOM 1354 N N . GLY A 1 181 ? 12.085 8.820 -21.003 1.00 82.56 181 GLY A N 1
ATOM 1355 C CA . GLY A 1 181 ? 10.815 9.439 -21.382 1.00 82.56 181 GLY A CA 1
ATOM 1356 C C . GLY A 1 181 ? 9.724 8.440 -21.767 1.00 82.56 181 GLY A C 1
ATOM 1357 O O . GLY A 1 181 ? 8.558 8.826 -21.842 1.00 82.56 181 GLY A O 1
ATOM 1358 N N . ASP A 1 182 ? 10.081 7.177 -22.010 1.00 84.56 182 ASP A N 1
ATOM 1359 C CA . ASP A 1 182 ? 9.159 6.141 -22.476 1.00 84.56 182 ASP A CA 1
ATOM 1360 C C . ASP A 1 182 ? 9.139 4.888 -21.597 1.00 84.56 182 ASP A C 1
ATOM 1362 O O . ASP A 1 182 ? 8.507 3.912 -21.970 1.00 84.56 182 ASP A O 1
ATOM 1366 N N . GLY A 1 183 ? 9.805 4.892 -20.446 1.00 89.50 183 GLY A N 1
ATOM 1367 C CA . GLY A 1 183 ? 9.817 3.750 -19.539 1.00 89.50 183 GLY A CA 1
ATOM 1368 C C . GLY A 1 183 ? 8.548 3.588 -18.704 1.00 89.50 183 GLY A C 1
ATOM 1369 O O . GLY A 1 183 ? 7.818 4.550 -18.442 1.00 89.50 183 GLY A O 1
ATOM 1370 N N . ASP A 1 184 ? 8.324 2.369 -18.222 1.00 89.62 184 ASP A N 1
ATOM 1371 C CA . ASP A 1 184 ? 7.484 2.126 -17.048 1.00 89.62 184 ASP A CA 1
ATOM 1372 C C . ASP A 1 184 ? 8.066 2.858 -15.822 1.00 89.62 184 ASP A C 1
ATOM 1374 O O . ASP A 1 184 ? 9.288 3.010 -15.691 1.00 89.62 184 ASP A O 1
ATOM 1378 N N . GLN A 1 185 ? 7.204 3.338 -14.921 1.00 91.69 185 GLN A N 1
ATOM 1379 C CA . GLN A 1 185 ? 7.623 4.167 -13.780 1.00 91.69 185 GLN A CA 1
ATOM 1380 C C . GLN A 1 185 ? 7.086 3.641 -12.458 1.00 91.69 185 GLN A C 1
ATOM 1382 O O . GLN A 1 185 ? 5.983 3.103 -12.382 1.00 91.69 185 GLN A O 1
ATOM 1387 N N . ILE A 1 186 ? 7.857 3.874 -11.402 1.00 92.62 186 ILE A N 1
ATOM 1388 C CA . ILE A 1 186 ? 7.449 3.677 -10.016 1.00 92.62 186 ILE A CA 1
ATOM 1389 C C . ILE A 1 186 ? 7.554 5.021 -9.308 1.00 92.62 186 ILE A C 1
ATOM 1391 O O . ILE A 1 186 ? 8.598 5.671 -9.352 1.00 92.62 186 ILE A O 1
ATOM 1395 N N . LEU A 1 187 ? 6.487 5.427 -8.630 1.00 95.38 187 LEU A N 1
ATOM 1396 C CA . LEU A 1 187 ? 6.414 6.642 -7.825 1.00 95.38 187 LEU A CA 1
ATOM 1397 C C . LEU A 1 187 ? 5.973 6.278 -6.406 1.00 95.38 187 LEU A C 1
ATOM 1399 O O . LEU A 1 187 ? 4.891 5.740 -6.207 1.00 95.38 187 LEU A O 1
ATOM 1403 N N . SER A 1 188 ? 6.787 6.605 -5.407 1.00 96.81 188 SER A N 1
ATOM 1404 C CA . SER A 1 188 ? 6.416 6.460 -3.999 1.00 96.81 188 SER A CA 1
ATOM 1405 C C . SER A 1 188 ? 5.419 7.542 -3.606 1.00 96.81 188 SER A C 1
ATOM 1407 O O . SER A 1 188 ? 5.717 8.735 -3.680 1.00 96.81 188 SER A O 1
ATOM 1409 N N . MET A 1 189 ? 4.254 7.142 -3.110 1.00 96.19 189 MET A N 1
ATOM 1410 C CA . MET A 1 189 ? 3.285 8.084 -2.547 1.00 96.19 189 MET A CA 1
ATOM 1411 C C . MET A 1 189 ? 3.720 8.638 -1.196 1.00 96.19 189 MET A C 1
ATOM 1413 O O . MET A 1 189 ? 3.296 9.718 -0.790 1.00 96.19 189 MET A O 1
ATOM 1417 N N . ASN A 1 190 ? 4.558 7.887 -0.488 1.00 95.44 190 ASN A N 1
ATOM 1418 C CA . ASN A 1 190 ? 5.003 8.223 0.853 1.00 95.44 190 ASN A CA 1
ATOM 1419 C C . ASN A 1 190 ? 6.060 9.336 0.823 1.00 95.44 190 ASN A C 1
ATOM 1421 O O . ASN A 1 190 ? 6.113 10.142 1.750 1.00 95.44 190 ASN A O 1
ATOM 1425 N N . THR A 1 191 ? 6.883 9.386 -0.231 1.00 96.06 191 THR A N 1
ATOM 1426 C CA . THR A 1 191 ? 8.017 10.321 -0.346 1.00 96.06 191 THR A CA 1
ATOM 1427 C C . THR A 1 191 ? 7.939 11.252 -1.557 1.00 96.06 191 THR A C 1
ATOM 1429 O O . THR A 1 191 ? 8.655 12.249 -1.595 1.00 96.06 191 THR A O 1
ATOM 1432 N N . GLY A 1 192 ? 7.100 10.950 -2.553 1.00 96.38 192 GLY A N 1
ATOM 1433 C CA . GLY A 1 192 ? 7.038 11.676 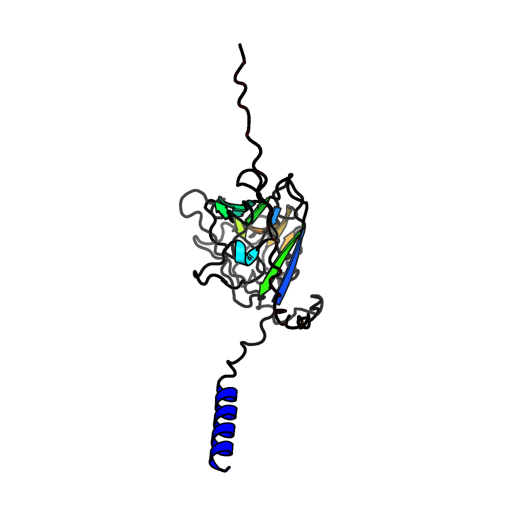-3.826 1.00 96.38 192 GLY A CA 1
ATOM 1434 C C . GLY A 1 192 ? 8.216 11.399 -4.769 1.00 96.38 192 GLY A C 1
ATOM 1435 O O . GLY A 1 192 ? 8.286 11.987 -5.846 1.00 96.38 192 GLY A O 1
ATOM 1436 N N . LEU A 1 193 ? 9.148 10.519 -4.385 1.00 97.19 193 LEU A N 1
ATOM 1437 C CA . LEU A 1 193 ? 10.284 10.130 -5.220 1.00 97.19 193 LEU A CA 1
ATOM 1438 C C . LEU A 1 193 ? 9.844 9.122 -6.280 1.00 97.19 193 LEU A C 1
ATOM 1440 O O . LEU A 1 193 ? 8.994 8.271 -6.015 1.00 97.19 193 LEU A O 1
ATOM 1444 N N . SER A 1 194 ? 10.460 9.177 -7.457 1.00 96.06 194 SER A N 1
ATOM 1445 C CA . SER A 1 194 ? 10.159 8.259 -8.558 1.00 96.06 194 SER A CA 1
ATOM 1446 C C . SER A 1 194 ? 11.410 7.758 -9.261 1.00 96.06 194 SER A C 1
ATOM 1448 O O . SER A 1 194 ? 12.473 8.379 -9.176 1.00 96.06 194 SER A O 1
ATOM 1450 N N . SER A 1 195 ? 11.248 6.631 -9.949 1.00 93.81 195 SER A N 1
ATOM 1451 C CA . SER A 1 195 ? 12.234 6.045 -10.851 1.00 93.81 195 SER A CA 1
ATOM 1452 C C . SER A 1 195 ? 11.548 5.466 -12.082 1.00 93.81 195 SER A C 1
ATOM 1454 O O . SER A 1 195 ? 10.471 4.883 -11.995 1.00 93.81 195 SER A O 1
ATOM 1456 N N . THR A 1 196 ? 12.182 5.648 -13.236 1.00 93.12 196 THR A N 1
ATOM 1457 C CA . THR A 1 196 ? 11.725 5.170 -14.545 1.00 93.12 196 THR A CA 1
ATOM 1458 C C . THR A 1 196 ? 12.693 4.124 -15.065 1.00 93.12 196 THR A C 1
ATOM 1460 O O . THR A 1 196 ? 13.907 4.315 -14.980 1.00 93.12 196 THR A O 1
ATOM 1463 N N . TYR A 1 197 ? 12.181 3.029 -15.615 1.00 90.50 197 TYR A N 1
ATOM 1464 C CA . TYR A 1 197 ? 13.025 2.026 -16.245 1.00 90.50 197 TYR A CA 1
ATOM 1465 C C . TYR A 1 197 ? 13.359 2.429 -17.688 1.00 90.50 197 TYR A C 1
ATOM 1467 O O . TYR A 1 197 ? 12.503 2.418 -18.563 1.00 90.50 197 TYR A O 1
ATOM 1475 N N . ALA A 1 198 ? 14.617 2.779 -17.950 1.00 89.12 198 ALA A N 1
ATOM 1476 C CA . ALA A 1 198 ? 15.108 3.273 -19.237 1.00 89.12 198 ALA A CA 1
ATOM 1477 C C . ALA A 1 198 ? 15.751 2.167 -20.105 1.00 89.12 198 ALA A C 1
ATOM 1479 O O . ALA A 1 198 ? 16.644 2.434 -20.911 1.00 89.12 198 ALA A O 1
ATOM 1480 N N . GLY A 1 199 ? 15.311 0.917 -19.943 1.00 84.44 199 GLY A N 1
ATOM 1481 C CA . GLY A 1 199 ? 15.790 -0.224 -20.723 1.00 84.44 199 GLY A CA 1
ATOM 1482 C C . GLY A 1 199 ? 17.081 -0.863 -20.194 1.00 84.44 199 GLY A C 1
ATOM 1483 O O . GLY A 1 199 ? 17.668 -0.396 -19.219 1.00 84.44 199 GLY A O 1
ATOM 1484 N N . PRO A 1 200 ? 17.563 -1.940 -20.837 1.00 81.56 200 PRO A N 1
ATOM 1485 C CA . PRO A 1 200 ? 18.646 -2.776 -20.308 1.00 81.56 200 PRO A CA 1
ATOM 1486 C C . PRO A 1 200 ? 20.012 -2.081 -20.271 1.00 81.56 200 PRO A C 1
ATOM 1488 O O . PRO A 1 200 ? 20.884 -2.486 -19.510 1.00 81.56 200 PRO A O 1
ATOM 1491 N N . VAL A 1 201 ? 20.210 -1.041 -21.086 1.00 83.25 201 VAL A N 1
ATOM 1492 C CA . VAL A 1 201 ? 21.480 -0.300 -21.149 1.00 83.25 201 VAL A CA 1
ATOM 1493 C C . VAL A 1 201 ? 21.604 0.697 -19.997 1.00 83.25 201 VAL A C 1
ATOM 1495 O O . VAL A 1 201 ? 22.680 0.835 -19.422 1.00 83.25 201 VAL A O 1
ATOM 1498 N N . PHE A 1 202 ? 20.517 1.396 -19.662 1.00 84.88 202 PHE A N 1
ATOM 1499 C CA . PHE A 1 202 ? 20.525 2.467 -18.660 1.00 84.88 202 PHE A CA 1
ATOM 1500 C C . PHE A 1 202 ? 19.974 2.023 -17.302 1.00 84.88 202 PHE A C 1
ATOM 1502 O O . PHE A 1 202 ? 20.325 2.603 -16.278 1.00 84.88 202 PHE A O 1
ATOM 1509 N N . GLY A 1 203 ? 19.134 0.988 -17.277 1.00 86.56 203 GLY A N 1
ATOM 1510 C CA . GLY A 1 203 ? 18.486 0.502 -16.070 1.00 86.56 203 GLY A CA 1
ATOM 1511 C C . GLY A 1 203 ? 17.473 1.500 -15.511 1.00 86.56 203 GLY A C 1
ATOM 1512 O O . GLY A 1 203 ? 16.759 2.179 -16.248 1.00 86.56 203 GLY A O 1
ATOM 1513 N N . TRP A 1 204 ? 17.398 1.571 -14.186 1.00 88.88 204 TRP A N 1
ATOM 1514 C CA . TRP A 1 204 ? 16.518 2.492 -13.473 1.00 88.88 204 TRP A CA 1
ATOM 1515 C C . TRP A 1 204 ? 17.130 3.885 -13.357 1.00 88.88 204 TRP A C 1
ATOM 1517 O O . TRP A 1 204 ? 18.279 4.039 -12.947 1.00 88.88 204 TRP A O 1
ATOM 1527 N N . MET A 1 205 ? 16.337 4.907 -13.667 1.00 91.94 205 MET A N 1
ATOM 1528 C CA . MET A 1 205 ? 16.729 6.308 -13.583 1.00 91.94 205 MET A CA 1
ATOM 1529 C C . MET A 1 205 ? 15.738 7.095 -12.732 1.00 91.94 205 MET A C 1
ATOM 1531 O O . MET A 1 205 ? 14.552 7.160 -13.052 1.00 91.94 205 MET A O 1
ATOM 1535 N N . GLY A 1 206 ? 16.225 7.725 -11.665 1.00 93.44 206 GLY A N 1
ATOM 1536 C CA . GLY A 1 206 ? 15.399 8.538 -10.781 1.00 93.44 206 GLY A CA 1
ATOM 1537 C C . GLY A 1 206 ? 15.987 8.694 -9.387 1.00 93.44 206 GLY A C 1
ATOM 1538 O O . GLY A 1 206 ? 17.149 8.371 -9.144 1.00 93.44 206 GLY A O 1
ATOM 1539 N N . SER A 1 207 ? 15.175 9.235 -8.483 1.00 96.00 207 SER A N 1
ATOM 1540 C CA . SER A 1 207 ? 15.532 9.470 -7.082 1.00 96.00 207 SER A CA 1
ATOM 1541 C C . SER A 1 207 ? 14.964 8.417 -6.134 1.00 96.00 207 SER A C 1
ATOM 1543 O O . SER A 1 207 ? 15.402 8.340 -4.988 1.00 96.00 207 SER A O 1
ATOM 1545 N N . LEU A 1 208 ? 14.007 7.599 -6.585 1.00 95.19 208 LEU A N 1
ATOM 1546 C CA . LEU A 1 208 ? 13.524 6.465 -5.809 1.00 95.19 208 LEU A CA 1
ATOM 1547 C C . LEU A 1 208 ? 14.516 5.309 -5.942 1.00 95.19 208 LEU A C 1
ATOM 1549 O O . LEU A 1 208 ? 14.553 4.619 -6.959 1.00 95.19 208 LEU A O 1
ATOM 1553 N N . THR A 1 209 ? 15.332 5.102 -4.918 1.00 91.88 209 THR A N 1
ATOM 1554 C CA . THR A 1 209 ? 16.359 4.054 -4.928 1.00 91.88 209 THR A CA 1
ATOM 1555 C C . THR A 1 209 ? 15.893 2.759 -4.284 1.00 91.88 209 THR A C 1
ATOM 1557 O O . THR A 1 209 ? 16.542 1.734 -4.473 1.00 91.88 209 THR A O 1
ATOM 1560 N N . ASN A 1 210 ? 14.786 2.781 -3.532 1.00 91.00 210 ASN A N 1
ATOM 1561 C CA . ASN A 1 210 ? 14.341 1.653 -2.725 1.00 91.00 210 ASN A CA 1
ATOM 1562 C C . ASN A 1 210 ? 12.810 1.540 -2.653 1.00 91.00 210 ASN A C 1
ATOM 1564 O O . ASN A 1 210 ? 12.088 2.539 -2.612 1.00 91.00 210 ASN A O 1
ATOM 1568 N N . ILE A 1 211 ? 12.335 0.298 -2.602 1.00 89.69 211 ILE A N 1
ATOM 1569 C CA . ILE A 1 211 ? 11.016 -0.084 -2.113 1.00 89.69 211 ILE A CA 1
ATOM 1570 C C . ILE A 1 211 ? 11.133 -0.329 -0.609 1.00 89.69 211 ILE A C 1
ATOM 1572 O O . ILE A 1 211 ? 12.060 -0.998 -0.161 1.00 89.69 211 ILE A O 1
ATOM 1576 N N . GLU A 1 212 ? 10.217 0.227 0.170 1.00 90.81 212 GLU A N 1
ATOM 1577 C CA . GLU A 1 212 ? 10.211 0.173 1.625 1.00 90.81 212 GLU A CA 1
ATOM 1578 C C . GLU A 1 212 ? 8.926 -0.506 2.119 1.00 90.81 212 GLU A C 1
ATOM 1580 O O . GLU A 1 212 ? 7.864 -0.347 1.504 1.00 90.81 212 GLU A O 1
ATOM 1585 N N . PRO A 1 213 ? 8.978 -1.213 3.259 1.00 90.12 213 PRO A N 1
ATOM 1586 C CA . PRO A 1 213 ? 7.792 -1.812 3.854 1.00 90.12 213 PRO A CA 1
ATOM 1587 C C . PRO A 1 213 ? 6.715 -0.772 4.151 1.00 90.12 213 PRO A C 1
ATOM 1589 O O . PRO A 1 213 ? 7.016 0.346 4.571 1.00 90.12 213 PRO A O 1
ATOM 1592 N N . THR A 1 214 ? 5.443 -1.149 3.997 1.00 92.94 214 THR A N 1
ATOM 1593 C CA . THR A 1 214 ? 4.248 -0.303 4.238 1.00 92.94 214 THR A CA 1
ATOM 1594 C C . THR A 1 214 ? 4.108 0.929 3.338 1.00 92.94 214 THR A C 1
ATOM 1596 O O . THR A 1 214 ? 3.144 1.689 3.481 1.00 92.94 214 THR A O 1
ATOM 1599 N N . HIS A 1 215 ? 5.039 1.151 2.405 1.00 94.88 215 HIS A N 1
ATOM 1600 C CA . HIS A 1 215 ? 4.908 2.206 1.410 1.00 94.88 215 HIS A CA 1
ATOM 1601 C C . HIS A 1 215 ? 3.969 1.790 0.282 1.00 94.88 215 HIS A C 1
ATOM 1603 O O . HIS A 1 215 ? 3.863 0.617 -0.085 1.00 94.88 215 HIS A O 1
ATOM 1609 N N . VAL A 1 216 ? 3.273 2.785 -0.255 1.00 95.62 216 VAL A N 1
ATOM 1610 C CA . VAL A 1 216 ? 2.400 2.644 -1.414 1.00 95.62 216 VAL A CA 1
ATOM 1611 C C . VAL A 1 216 ? 3.103 3.232 -2.622 1.00 95.62 216 VAL A C 1
ATOM 1613 O O . VAL A 1 216 ? 3.701 4.313 -2.554 1.00 95.62 216 VAL A O 1
ATOM 1616 N N . TYR A 1 217 ? 2.983 2.528 -3.740 1.00 93.69 217 TYR A N 1
ATOM 1617 C CA . TYR A 1 217 ? 3.613 2.907 -4.989 1.00 93.69 217 TYR A CA 1
ATOM 1618 C C . TYR A 1 217 ? 2.576 3.063 -6.090 1.00 93.69 217 TYR A C 1
ATOM 1620 O O . TYR A 1 217 ? 1.688 2.232 -6.254 1.00 93.69 217 TYR A O 1
ATOM 1628 N N . TRP A 1 218 ? 2.718 4.132 -6.862 1.00 92.69 218 TRP A N 1
ATOM 1629 C CA . TRP A 1 218 ? 2.076 4.291 -8.152 1.00 92.69 218 TRP A CA 1
ATOM 1630 C C . TRP A 1 218 ? 2.951 3.666 -9.226 1.00 92.69 218 TRP A C 1
ATOM 1632 O O . TRP A 1 218 ? 4.133 3.982 -9.355 1.00 92.69 218 TRP A O 1
ATOM 1642 N N . LEU A 1 219 ? 2.332 2.792 -9.996 1.00 89.31 219 LEU A N 1
ATOM 1643 C CA . LEU A 1 219 ? 2.926 1.984 -11.037 1.00 89.31 219 LEU A CA 1
ATOM 1644 C C . LEU A 1 219 ? 2.409 2.475 -12.387 1.00 89.31 219 LEU A C 1
ATOM 1646 O O . LEU A 1 219 ? 1.219 2.345 -12.672 1.00 89.31 219 LEU A O 1
ATOM 1650 N N . TYR A 1 220 ? 3.273 3.096 -13.191 1.00 88.56 220 TYR A N 1
ATOM 1651 C CA . TYR A 1 220 ? 2.927 3.577 -14.527 1.00 88.56 220 TYR A CA 1
ATOM 1652 C C . TYR A 1 220 ? 3.254 2.542 -15.588 1.00 88.56 220 TYR A C 1
ATOM 1654 O O . TYR A 1 220 ? 4.423 2.205 -15.775 1.00 88.56 220 TYR A O 1
ATOM 1662 N N . ARG A 1 221 ? 2.232 2.145 -16.348 1.00 86.06 221 ARG A N 1
ATOM 1663 C CA . ARG A 1 221 ? 2.365 1.342 -17.562 1.00 86.06 221 ARG A CA 1
ATOM 1664 C C . ARG A 1 221 ? 2.612 2.225 -18.784 1.00 86.06 221 ARG A C 1
ATOM 1666 O O . ARG A 1 221 ? 1.714 2.929 -19.259 1.00 86.06 221 ARG A O 1
ATOM 1673 N N . ASN A 1 222 ? 3.780 2.086 -19.387 1.00 84.81 222 ASN A N 1
ATOM 1674 C CA . ASN A 1 222 ? 4.104 2.591 -20.708 1.00 84.81 222 ASN A CA 1
ATOM 1675 C C . ASN A 1 222 ? 3.105 2.099 -21.781 1.00 84.81 222 ASN A C 1
ATOM 1677 O O . ASN A 1 222 ? 2.553 1.006 -21.727 1.00 84.81 222 ASN A O 1
ATOM 1681 N N . SER A 1 223 ? 2.874 2.913 -22.810 1.00 81.75 223 SER A N 1
ATOM 1682 C CA . SER A 1 223 ? 2.027 2.585 -23.968 1.00 81.75 223 SER A CA 1
ATOM 1683 C C . SER A 1 223 ? 2.538 1.445 -24.849 1.00 81.75 223 SER A C 1
ATOM 1685 O O . SER A 1 223 ? 1.763 0.973 -25.672 1.00 81.75 223 SER A O 1
ATOM 1687 N N . ALA A 1 224 ? 3.799 1.026 -24.722 1.00 81.69 224 ALA A N 1
ATOM 1688 C CA . ALA A 1 224 ? 4.318 -0.111 -25.486 1.00 81.69 224 ALA A CA 1
ATOM 1689 C C . ALA A 1 224 ? 3.691 -1.451 -25.060 1.00 81.69 224 ALA A C 1
ATOM 1691 O O . ALA A 1 224 ? 3.723 -2.419 -25.818 1.00 81.69 224 ALA A O 1
ATOM 1692 N N . HIS A 1 225 ? 3.102 -1.497 -23.865 1.00 79.56 225 HIS A N 1
ATOM 1693 C CA . HIS A 1 225 ? 2.456 -2.687 -23.334 1.00 79.56 225 HIS A CA 1
ATOM 1694 C C . HIS A 1 225 ? 1.098 -2.974 -23.974 1.00 79.56 225 HIS A C 1
ATOM 1696 O O . HIS A 1 225 ? 0.327 -2.041 -24.225 1.00 79.56 225 HIS A O 1
ATOM 1702 N N . PRO A 1 226 ? 0.754 -4.258 -24.184 1.00 75.62 226 PRO A N 1
ATOM 1703 C CA . PRO A 1 226 ? -0.562 -4.632 -24.677 1.00 75.62 226 PRO A CA 1
ATOM 1704 C C . PRO A 1 226 ? -1.667 -4.270 -23.673 1.00 75.62 226 PRO A C 1
ATOM 1706 O O . PRO A 1 226 ? -1.444 -4.086 -22.471 1.00 75.62 226 PRO A O 1
ATOM 1709 N N . ALA A 1 227 ? -2.901 -4.196 -24.175 1.00 72.19 227 ALA A N 1
ATOM 1710 C CA . ALA A 1 227 ? -4.073 -4.159 -23.309 1.00 72.19 227 ALA A CA 1
ATOM 1711 C C . ALA A 1 227 ? -4.096 -5.418 -22.423 1.00 72.19 227 ALA A C 1
ATOM 1713 O O . ALA A 1 227 ? -3.833 -6.514 -22.912 1.00 72.19 227 ALA A O 1
ATOM 1714 N N . GLY A 1 228 ? -4.391 -5.252 -21.131 1.00 69.12 228 GLY A N 1
ATOM 1715 C CA . GLY A 1 228 ? -4.358 -6.361 -20.172 1.00 69.12 228 GLY A CA 1
ATOM 1716 C C . GLY A 1 228 ? -2.949 -6.835 -19.804 1.00 69.12 228 GLY A C 1
ATOM 1717 O O . GLY A 1 228 ? -2.781 -7.991 -19.449 1.00 69.12 228 GLY A O 1
ATOM 1718 N N . PHE A 1 229 ? -1.924 -5.983 -19.915 1.00 75.06 229 PHE A N 1
ATOM 1719 C CA . PHE A 1 229 ? -0.616 -6.263 -19.315 1.00 75.06 229 PHE A CA 1
ATOM 1720 C C . PHE A 1 229 ? -0.711 -6.324 -17.782 1.00 75.06 229 PHE A C 1
ATOM 1722 O O . PHE A 1 229 ? -1.432 -5.530 -17.182 1.00 75.06 229 PHE A O 1
ATOM 1729 N N . HIS A 1 230 ? 0.006 -7.262 -17.167 1.00 75.75 230 HIS A N 1
ATOM 1730 C CA . HIS A 1 230 ? -0.017 -7.545 -15.733 1.00 75.75 230 HIS A CA 1
ATOM 1731 C C . HIS A 1 230 ? 1.395 -7.458 -15.171 1.00 75.75 230 HIS A C 1
ATOM 1733 O O . HIS A 1 230 ? 2.352 -7.863 -15.830 1.00 75.75 230 HIS A O 1
ATOM 1739 N N . TRP A 1 231 ? 1.519 -6.910 -13.965 1.00 77.69 231 TRP A N 1
ATOM 1740 C CA . TRP A 1 231 ? 2.804 -6.772 -13.296 1.00 77.69 231 TRP A CA 1
ATOM 1741 C C . TRP A 1 231 ? 2.917 -7.877 -12.267 1.00 77.69 231 TRP A C 1
ATOM 1743 O O . TRP A 1 231 ? 2.262 -7.852 -11.227 1.00 77.69 231 TRP A O 1
ATOM 1753 N N . ILE A 1 232 ? 3.764 -8.843 -12.579 1.00 78.56 232 ILE A N 1
ATOM 1754 C CA . ILE A 1 232 ? 4.084 -9.928 -11.666 1.00 78.56 232 ILE A CA 1
ATOM 1755 C C . ILE A 1 232 ? 5.169 -9.429 -10.699 1.00 78.56 232 ILE A C 1
ATOM 1757 O O . ILE A 1 232 ? 5.950 -8.529 -11.002 1.00 78.56 232 ILE A O 1
ATOM 1761 N N . TYR A 1 233 ? 5.215 -9.955 -9.491 1.00 77.88 233 TYR A N 1
ATOM 1762 C CA . TYR A 1 233 ? 6.252 -9.662 -8.522 1.00 77.88 233 TYR A CA 1
ATOM 1763 C C . TYR A 1 233 ? 6.564 -10.918 -7.744 1.00 77.88 233 TYR A C 1
ATOM 1765 O O . TYR A 1 233 ? 5.722 -11.418 -7.003 1.00 77.88 233 TYR A O 1
ATOM 1773 N N . ASP A 1 234 ? 7.783 -11.414 -7.905 1.00 77.19 234 ASP A N 1
ATOM 1774 C CA . ASP A 1 234 ? 8.285 -12.524 -7.116 1.00 77.19 234 ASP A CA 1
ATOM 1775 C C . ASP A 1 234 ? 9.167 -11.983 -5.973 1.00 77.19 234 ASP A C 1
ATOM 1777 O O . ASP A 1 234 ? 10.291 -11.532 -6.224 1.00 77.19 234 ASP A O 1
ATOM 1781 N N . PRO A 1 235 ? 8.696 -12.004 -4.711 1.00 70.31 235 PRO A N 1
ATOM 1782 C CA . PRO A 1 235 ? 9.512 -11.594 -3.569 1.00 70.31 235 PRO A CA 1
ATOM 1783 C C . PRO A 1 235 ? 10.700 -12.547 -3.314 1.00 70.31 235 PRO A C 1
ATOM 1785 O O . PRO A 1 235 ? 11.651 -12.180 -2.618 1.00 70.31 235 PRO A O 1
ATOM 1788 N N . LEU A 1 236 ? 10.695 -13.762 -3.881 1.00 68.31 236 LEU A N 1
ATOM 1789 C CA . LEU A 1 236 ? 11.713 -14.793 -3.667 1.00 68.31 236 LEU A CA 1
ATOM 1790 C C . LEU A 1 236 ? 12.773 -14.909 -4.758 1.00 68.31 236 LEU A C 1
ATOM 1792 O O . LEU A 1 236 ? 13.812 -15.531 -4.498 1.00 68.31 236 LEU A O 1
ATOM 1796 N N . SER A 1 237 ? 12.570 -14.332 -5.944 1.00 61.00 237 SER A N 1
ATOM 1797 C CA . SER A 1 237 ? 13.451 -14.567 -7.102 1.00 61.00 237 SER A CA 1
ATOM 1798 C C . SER A 1 237 ? 14.919 -14.179 -6.867 1.00 61.00 237 SER A C 1
ATOM 1800 O O . SER A 1 237 ? 15.828 -14.654 -7.547 1.00 61.00 237 SER A O 1
ATOM 1802 N N . LYS A 1 238 ? 15.192 -13.393 -5.820 1.00 58.62 238 LYS A N 1
ATOM 1803 C CA . LYS A 1 238 ? 16.537 -12.969 -5.392 1.00 58.62 238 LYS A CA 1
ATOM 1804 C C . LYS A 1 238 ? 17.281 -13.983 -4.522 1.00 58.62 238 LYS A C 1
ATOM 1806 O O . LYS A 1 238 ? 18.406 -13.701 -4.105 1.00 58.62 238 LYS A O 1
ATOM 1811 N N . GLY A 1 239 ? 16.675 -15.133 -4.223 1.00 45.72 239 GLY A N 1
ATOM 1812 C CA . GLY A 1 239 ? 17.294 -16.237 -3.496 1.00 45.72 239 GLY A CA 1
ATOM 1813 C C . GLY A 1 239 ? 17.822 -15.831 -2.122 1.00 45.72 239 GLY A C 1
ATOM 1814 O O . GLY A 1 239 ? 19.005 -15.560 -1.973 1.00 45.72 239 GLY A O 1
ATOM 1815 N N . THR A 1 240 ? 16.980 -15.853 -1.086 1.00 40.81 240 THR A N 1
ATOM 1816 C CA . THR A 1 240 ? 17.415 -15.933 0.332 1.00 40.81 240 THR A CA 1
ATOM 1817 C C . THR A 1 240 ? 18.522 -14.956 0.773 1.00 40.81 240 THR A C 1
ATOM 1819 O O . THR A 1 240 ? 19.251 -15.224 1.724 1.00 40.81 240 THR A O 1
ATOM 1822 N N . LYS A 1 241 ? 18.667 -13.787 0.140 1.00 39.72 241 LYS A N 1
ATOM 1823 C CA . LYS A 1 241 ? 19.578 -12.727 0.601 1.00 39.72 241 LYS A CA 1
ATOM 1824 C C . LYS A 1 241 ? 18.857 -11.717 1.490 1.00 39.72 241 LYS A C 1
ATOM 1826 O O . LYS A 1 241 ? 19.138 -10.523 1.436 1.00 39.72 241 LYS A O 1
ATOM 1831 N N . VAL A 1 242 ? 18.003 -12.200 2.395 1.00 44.03 242 VAL A N 1
ATOM 1832 C CA . VAL A 1 242 ? 17.693 -11.462 3.627 1.00 44.03 242 VAL A CA 1
ATOM 1833 C C . VAL A 1 242 ? 18.945 -11.533 4.506 1.00 44.03 242 VAL A C 1
ATOM 1835 O O . VAL A 1 242 ? 19.044 -12.294 5.465 1.00 44.03 242 VAL A O 1
ATOM 1838 N N . GLY A 1 243 ? 19.976 -10.787 4.114 1.00 35.88 243 GLY A N 1
ATOM 1839 C CA . GLY A 1 243 ? 21.199 -10.640 4.882 1.00 35.88 243 GLY A CA 1
ATOM 1840 C C . GLY A 1 243 ? 20.902 -9.865 6.160 1.00 35.88 243 GLY A C 1
ATOM 1841 O O . GLY A 1 243 ? 20.890 -8.641 6.145 1.00 35.88 243 GLY A O 1
ATOM 1842 N N . SER A 1 244 ? 20.657 -10.586 7.255 1.00 35.03 244 SER A N 1
ATOM 1843 C CA . SER A 1 244 ? 21.022 -10.243 8.642 1.00 35.03 244 SER A CA 1
ATOM 1844 C C . SER A 1 244 ? 20.724 -8.830 9.187 1.00 35.03 244 SER A C 1
ATOM 1846 O O . SER A 1 244 ? 21.317 -8.446 10.195 1.00 35.03 244 SER A O 1
ATOM 1848 N N . LYS A 1 245 ? 19.817 -8.046 8.592 1.00 37.47 245 LYS A N 1
ATOM 1849 C CA . LYS A 1 245 ? 19.451 -6.706 9.097 1.00 37.47 245 LYS A CA 1
ATOM 1850 C C . LYS A 1 245 ? 18.000 -6.542 9.530 1.00 37.47 245 LYS A C 1
ATOM 1852 O O . LYS A 1 245 ? 17.689 -5.533 10.158 1.00 37.47 245 LYS A O 1
ATOM 1857 N N . VAL A 1 246 ? 17.145 -7.544 9.334 1.00 41.56 246 VAL A N 1
ATOM 1858 C CA . VAL A 1 246 ? 15.983 -7.673 10.214 1.00 41.56 246 VAL A CA 1
ATOM 1859 C C . VAL A 1 246 ? 16.549 -8.146 11.545 1.00 41.56 246 VAL A C 1
ATOM 1861 O O . VAL A 1 246 ? 17.091 -9.247 11.632 1.00 41.56 246 VAL A O 1
ATOM 1864 N N . LYS A 1 247 ? 16.488 -7.310 12.588 1.00 36.25 247 LYS A N 1
ATOM 1865 C CA . LYS A 1 247 ? 16.654 -7.805 13.957 1.00 36.25 247 LYS A CA 1
ATOM 1866 C C . LYS A 1 247 ? 15.457 -8.711 14.231 1.00 36.25 247 LYS A C 1
ATOM 1868 O O . LYS A 1 247 ? 14.484 -8.283 14.841 1.00 36.25 247 LYS A O 1
ATOM 1873 N N . THR A 1 248 ? 15.527 -9.958 13.781 1.00 37.44 248 THR A N 1
ATOM 1874 C CA . THR A 1 248 ? 14.709 -11.049 14.291 1.00 37.44 248 THR A CA 1
ATOM 1875 C C . THR A 1 248 ? 15.132 -11.240 15.736 1.00 37.44 248 THR A C 1
ATOM 1877 O O . THR A 1 248 ? 15.977 -12.060 16.085 1.00 37.44 248 THR A O 1
ATOM 1880 N N . LYS A 1 249 ? 14.579 -10.412 16.625 1.00 35.94 249 LYS A N 1
ATOM 1881 C CA . LYS A 1 249 ? 14.511 -10.796 18.020 1.00 35.94 249 LYS A CA 1
ATOM 1882 C C . LYS A 1 249 ? 13.557 -11.976 18.007 1.00 35.94 249 LYS A C 1
ATOM 1884 O O . LYS A 1 249 ? 12.359 -11.779 17.859 1.00 35.94 249 LYS A O 1
ATOM 1889 N N . VAL A 1 250 ? 14.104 -13.187 18.078 1.00 35.03 250 VAL A N 1
ATOM 1890 C CA . VAL A 1 250 ? 13.324 -14.367 18.434 1.00 35.03 250 VAL A CA 1
ATOM 1891 C C . VAL A 1 250 ? 12.656 -14.001 19.752 1.00 35.03 250 VAL A C 1
ATOM 1893 O O . VAL A 1 250 ? 13.311 -13.917 20.794 1.00 35.03 250 VAL A O 1
ATOM 1896 N N . VAL A 1 251 ? 11.381 -13.627 19.689 1.00 35.00 251 VAL A N 1
ATOM 1897 C CA . VAL A 1 251 ? 10.581 -13.421 20.882 1.00 35.00 251 VAL A CA 1
ATOM 1898 C C . VAL A 1 251 ? 10.296 -14.829 21.354 1.00 35.00 251 VAL A C 1
ATOM 1900 O O . VAL A 1 251 ? 9.410 -15.496 20.832 1.00 35.00 251 VAL A O 1
ATOM 1903 N N . THR A 1 252 ? 11.102 -15.321 22.294 1.00 37.34 252 THR A N 1
ATOM 1904 C CA . THR A 1 252 ? 10.712 -16.504 23.053 1.00 37.34 252 THR A CA 1
ATOM 1905 C C . THR A 1 252 ? 9.333 -16.183 23.621 1.00 37.34 252 THR A C 1
ATOM 1907 O O . THR A 1 252 ? 9.226 -15.160 24.311 1.00 37.34 252 THR A O 1
ATOM 1910 N N . PRO A 1 253 ? 8.282 -16.961 23.308 1.00 34.78 253 PRO A N 1
ATOM 1911 C CA . PRO A 1 253 ? 6.962 -16.692 23.846 1.00 34.78 253 PRO A CA 1
ATOM 1912 C C . PRO A 1 253 ? 7.104 -16.591 25.360 1.00 34.78 253 PRO A C 1
ATOM 1914 O O . PRO A 1 253 ? 7.617 -17.503 26.015 1.00 34.78 253 PRO A O 1
ATOM 1917 N N . VAL A 1 254 ? 6.736 -15.432 25.909 1.00 37.47 254 VAL A N 1
ATOM 1918 C CA . VAL A 1 254 ? 6.641 -15.279 27.355 1.00 37.47 254 VAL A CA 1
ATOM 1919 C C . VAL A 1 254 ? 5.572 -16.271 27.762 1.00 37.47 254 VAL A C 1
ATOM 1921 O O . VAL A 1 254 ? 4.404 -16.088 27.433 1.00 37.47 254 VAL A O 1
ATOM 1924 N N . VAL A 1 255 ? 5.983 -17.351 28.426 1.00 38.81 255 VAL A N 1
ATOM 1925 C CA . VAL A 1 255 ? 5.057 -18.275 29.070 1.00 38.81 255 VAL A CA 1
ATOM 1926 C C . VAL A 1 255 ? 4.304 -17.440 30.093 1.00 38.81 255 VAL A C 1
ATOM 1928 O O . VAL A 1 255 ? 4.804 -17.183 31.188 1.00 38.81 255 VAL A O 1
ATOM 1931 N N . THR A 1 256 ? 3.129 -16.943 29.715 1.00 42.38 256 THR A N 1
ATOM 1932 C CA . THR A 1 256 ? 2.228 -16.301 30.656 1.00 42.38 256 THR A CA 1
ATOM 1933 C C . THR A 1 256 ? 1.894 -17.374 31.685 1.00 42.38 256 THR A C 1
ATOM 1935 O O . THR A 1 256 ? 1.380 -18.432 31.305 1.00 42.38 256 THR A O 1
ATOM 1938 N N . PRO A 1 257 ? 2.235 -17.187 32.972 1.00 44.28 257 PRO A N 1
ATOM 1939 C CA . PRO A 1 257 ? 1.872 -18.161 33.982 1.00 44.28 257 PRO A CA 1
ATOM 1940 C C . PRO A 1 257 ? 0.360 -18.346 33.917 1.00 44.28 257 PRO A C 1
ATOM 1942 O O . PRO A 1 257 ? -0.393 -17.376 33.984 1.00 44.28 257 PRO A O 1
ATOM 1945 N N . LYS A 1 258 ? -0.071 -19.598 33.739 1.00 43.84 258 LYS A N 1
ATOM 1946 C CA . LYS A 1 258 ? -1.479 -19.989 33.744 1.00 43.84 258 LYS A CA 1
ATOM 1947 C C . LYS A 1 258 ? -2.093 -19.478 35.045 1.00 43.84 258 LYS A C 1
ATOM 1949 O O . LYS A 1 258 ? -1.858 -20.052 36.110 1.00 43.84 258 LYS A O 1
ATOM 1954 N N . ILE A 1 259 ? -2.840 -18.378 34.963 1.00 42.75 259 ILE A N 1
ATOM 1955 C CA . ILE A 1 259 ? -3.573 -17.838 36.102 1.00 42.75 259 ILE A CA 1
ATOM 1956 C C . ILE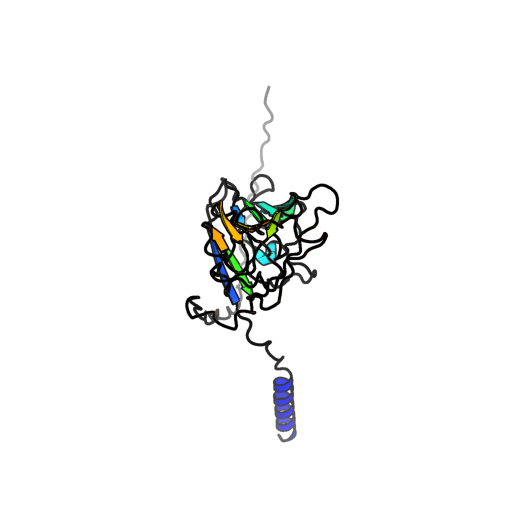 A 1 259 ? -4.635 -18.882 36.416 1.00 42.75 259 ILE A C 1
ATOM 1958 O O . ILE A 1 259 ? -5.608 -19.057 35.686 1.00 42.75 259 ILE A O 1
ATOM 1962 N N . THR A 1 260 ? -4.395 -19.642 37.479 1.00 49.06 260 THR A N 1
ATOM 1963 C CA . THR A 1 260 ? -5.419 -20.516 38.037 1.00 49.06 260 THR A CA 1
ATOM 1964 C C . THR A 1 260 ? -6.507 -19.590 38.574 1.00 49.06 260 THR A C 1
ATOM 1966 O O . THR A 1 260 ? -6.177 -18.718 39.382 1.00 49.06 260 THR A O 1
ATOM 1969 N N . PRO A 1 261 ? -7.768 -19.706 38.124 1.00 41.28 261 PRO A N 1
ATOM 1970 C CA . PRO A 1 261 ? -8.833 -18.859 38.633 1.00 41.28 261 PRO A CA 1
ATOM 1971 C C . PRO A 1 261 ? -8.921 -19.053 40.147 1.00 41.28 261 PRO A C 1
ATOM 1973 O O . PRO A 1 261 ? -9.153 -20.165 40.626 1.00 41.28 261 PRO A O 1
ATOM 1976 N N . SER A 1 262 ? -8.682 -17.980 40.906 1.00 50.06 262 SER A N 1
ATOM 1977 C CA . SER A 1 262 ? -8.921 -18.017 42.341 1.00 50.06 262 SER A CA 1
ATOM 1978 C C . SER A 1 262 ? -10.432 -18.102 42.538 1.00 50.06 262 SER A C 1
ATOM 1980 O O . SER A 1 262 ? -11.208 -17.333 41.969 1.00 50.06 262 SER A O 1
ATOM 1982 N N . THR A 1 263 ? -10.867 -19.108 43.287 1.00 42.72 263 THR A N 1
ATOM 1983 C CA . THR A 1 263 ? -12.259 -19.245 43.703 1.00 42.72 263 THR A CA 1
ATOM 1984 C C . THR A 1 263 ? -12.624 -18.022 44.533 1.00 42.72 263 THR A C 1
ATOM 1986 O O . THR A 1 263 ? -12.194 -17.899 45.682 1.00 42.72 263 THR A O 1
ATOM 1989 N N . SER A 1 264 ? -13.389 -17.104 43.945 1.00 43.91 264 SER A N 1
ATOM 1990 C CA . SER A 1 264 ? -13.917 -15.951 44.655 1.00 43.91 264 SER A CA 1
ATOM 1991 C C . SER A 1 264 ? -14.941 -16.429 45.684 1.00 43.91 264 SER A C 1
ATOM 1993 O O . SER A 1 264 ? -15.999 -16.975 45.372 1.00 43.91 264 SER A O 1
ATOM 1995 N N . THR A 1 265 ? -14.622 -16.238 46.958 1.00 43.41 265 THR A N 1
ATOM 1996 C CA . THR A 1 265 ? -15.599 -16.312 48.037 1.00 43.41 265 THR A CA 1
ATOM 1997 C C . THR A 1 265 ? -16.553 -15.131 47.881 1.00 43.41 265 THR A C 1
ATOM 1999 O O . THR A 1 265 ? -16.202 -13.978 48.132 1.00 43.41 265 THR A O 1
ATOM 2002 N N . THR A 1 266 ? -17.784 -15.414 47.457 1.00 39.78 266 THR A N 1
ATOM 2003 C CA . THR A 1 266 ? -18.892 -14.454 47.447 1.00 39.78 266 THR A CA 1
ATOM 2004 C C . THR A 1 266 ? -19.167 -13.948 48.862 1.00 39.78 266 THR A C 1
ATOM 2006 O O . THR A 1 266 ? -19.891 -14.576 49.637 1.00 39.78 266 THR A O 1
ATOM 2009 N N . SER A 1 267 ? -18.619 -12.783 49.197 1.00 42.62 267 SER A N 1
ATOM 2010 C CA . SER A 1 267 ? -19.074 -11.993 50.338 1.00 42.62 267 SER A CA 1
ATOM 2011 C C . SER A 1 267 ? -20.421 -11.364 49.982 1.00 42.62 267 SER A C 1
ATOM 2013 O O . SER A 1 267 ? -20.508 -10.499 49.113 1.00 42.62 267 SER A O 1
ATOM 2015 N N . LYS A 1 268 ? -21.496 -11.815 50.640 1.00 44.25 268 LYS A N 1
ATOM 2016 C CA . LYS A 1 268 ? -22.835 -11.218 50.529 1.00 44.25 268 LYS A CA 1
ATOM 2017 C C . LYS A 1 268 ? -22.800 -9.773 51.037 1.00 44.25 268 LYS A C 1
ATOM 2019 O O . LYS A 1 268 ? -22.872 -9.535 52.240 1.00 44.25 268 LYS A O 1
ATOM 2024 N N . VAL A 1 269 ? -22.746 -8.806 50.125 1.00 51.66 269 VAL A N 1
ATOM 2025 C CA . VAL A 1 269 ? -22.978 -7.393 50.442 1.00 51.66 269 VAL A CA 1
ATOM 2026 C C . VAL A 1 269 ? -24.483 -7.186 50.639 1.00 51.66 269 VAL A C 1
ATOM 2028 O O . VAL A 1 269 ? -25.271 -7.290 49.701 1.00 51.66 269 VAL A O 1
ATOM 2031 N N . LYS A 1 270 ? -24.906 -6.904 51.878 1.00 47.34 270 LYS A N 1
ATOM 2032 C CA . LYS A 1 270 ? -26.262 -6.416 52.176 1.00 47.34 270 LYS A CA 1
ATOM 2033 C C . LYS A 1 270 ? -26.378 -4.969 51.693 1.00 47.34 270 LYS A C 1
ATOM 2035 O O . LYS A 1 270 ? -25.937 -4.052 52.379 1.00 47.34 270 LYS A O 1
ATOM 2040 N N . ILE A 1 271 ? -27.006 -4.762 50.539 1.00 49.69 271 ILE A N 1
ATOM 2041 C CA . ILE A 1 271 ? -27.381 -3.426 50.069 1.00 49.69 271 ILE A CA 1
ATOM 2042 C C . ILE A 1 271 ? -28.646 -2.996 50.820 1.00 49.69 271 ILE A C 1
ATOM 2044 O O . ILE A 1 271 ? -29.716 -3.590 50.674 1.00 49.69 271 ILE A O 1
ATOM 2048 N N . LYS A 1 272 ? -28.518 -1.969 51.663 1.00 53.06 272 LYS A N 1
ATOM 2049 C CA . LYS A 1 272 ? -29.640 -1.332 52.359 1.00 53.06 272 LYS A CA 1
ATOM 2050 C C . LYS A 1 272 ? -30.326 -0.386 51.369 1.00 53.06 272 LYS A C 1
ATOM 2052 O O . LYS A 1 272 ? -29.743 0.610 50.956 1.00 53.06 272 LYS A O 1
ATOM 2057 N N . LYS A 1 273 ? -31.551 -0.722 50.962 1.00 50.44 273 LYS A N 1
ATOM 2058 C CA . LYS A 1 273 ? -32.383 0.089 50.063 1.00 50.44 273 LYS A CA 1
ATOM 2059 C C . LYS A 1 273 ? -32.756 1.394 50.782 1.00 50.44 273 LYS A C 1
ATOM 2061 O O . LYS A 1 273 ? -33.551 1.365 51.717 1.00 50.44 273 LYS A O 1
ATOM 2066 N N . VAL A 1 274 ? -32.158 2.516 50.384 1.00 51.44 274 VAL A N 1
ATOM 2067 C CA . VAL A 1 274 ? -32.564 3.860 50.825 1.00 51.44 274 VAL A CA 1
ATOM 2068 C C . VAL A 1 274 ? -33.471 4.430 49.742 1.00 51.44 274 VAL A C 1
ATOM 2070 O O . VAL A 1 274 ? -33.011 4.794 48.666 1.00 51.44 274 VAL A O 1
ATOM 2073 N N . SER A 1 275 ? -34.775 4.441 49.999 1.00 56.19 275 SER A N 1
ATOM 2074 C CA . SER A 1 275 ? -35.760 5.117 49.156 1.00 56.19 275 SER A CA 1
ATOM 2075 C C . SER A 1 275 ? -35.957 6.541 49.669 1.00 56.19 275 SER A C 1
ATOM 2077 O O . SER A 1 275 ? -36.604 6.728 50.699 1.00 56.19 275 SER A O 1
ATOM 2079 N N . ASN A 1 276 ? -35.427 7.533 48.954 1.00 51.91 276 ASN A N 1
ATOM 2080 C CA . ASN A 1 276 ? -35.848 8.922 49.126 1.00 51.91 276 ASN A CA 1
ATOM 2081 C C . ASN A 1 276 ? -36.977 9.228 48.128 1.00 51.91 276 ASN A C 1
ATOM 2083 O O . ASN A 1 276 ? -36.807 8.956 46.938 1.00 51.91 276 ASN A O 1
ATOM 2087 N N . PRO A 1 277 ? -38.120 9.779 48.570 1.00 58.25 277 PRO A N 1
ATOM 2088 C CA . PRO A 1 277 ? -39.161 10.232 47.660 1.00 58.25 277 PRO A CA 1
ATOM 2089 C C . PRO A 1 277 ? -38.730 11.534 46.973 1.00 58.25 277 PRO A C 1
ATOM 2091 O O . PRO A 1 277 ? -38.383 12.516 47.630 1.00 58.25 277 PRO A O 1
ATOM 2094 N N . ILE A 1 278 ? -38.769 11.535 45.642 1.00 57.12 278 ILE A N 1
ATOM 2095 C CA . ILE A 1 278 ? -38.614 12.732 44.813 1.00 57.12 278 ILE A CA 1
ATOM 2096 C C . ILE A 1 278 ? -39.924 13.524 44.906 1.00 57.12 278 ILE A C 1
ATOM 2098 O O . ILE A 1 278 ? -40.980 13.031 44.509 1.00 57.12 278 ILE A O 1
ATOM 2102 N N . LYS A 1 279 ? -39.862 14.744 45.450 1.00 52.75 279 LYS A N 1
ATOM 2103 C CA . LYS A 1 279 ? -40.926 15.742 45.293 1.00 52.75 279 LYS A CA 1
ATOM 2104 C C . LYS A 1 279 ? -40.753 16.410 43.929 1.00 52.75 279 LYS A C 1
ATOM 2106 O O . LYS A 1 279 ? -39.732 17.046 43.689 1.00 52.75 279 LYS A O 1
ATOM 2111 N N . ASN A 1 280 ? -41.743 16.243 43.057 1.00 47.44 280 ASN A N 1
ATOM 2112 C CA . ASN A 1 280 ? -41.885 17.018 41.828 1.00 47.44 280 ASN A CA 1
ATOM 2113 C C . ASN A 1 280 ? -42.547 18.356 42.165 1.00 47.44 280 ASN A C 1
ATOM 2115 O O . ASN A 1 280 ? -43.764 18.400 42.343 1.00 47.44 280 ASN A O 1
ATOM 2119 N N . ASP A 1 281 ? -41.763 19.429 42.205 1.00 57.97 281 ASP A N 1
ATOM 2120 C CA . ASP A 1 281 ? -42.292 20.790 42.153 1.00 57.97 281 ASP A CA 1
ATOM 2121 C C . ASP A 1 281 ? -42.266 21.264 40.694 1.00 57.97 281 ASP A C 1
ATOM 2123 O O . ASP A 1 281 ? -41.261 21.748 40.177 1.00 57.97 281 ASP A O 1
ATOM 2127 N N . ASN A 1 282 ? -43.403 21.091 40.018 1.00 62.12 282 ASN A N 1
ATOM 2128 C CA . ASN A 1 282 ? -43.699 21.768 38.761 1.00 62.12 282 ASN A CA 1
ATOM 2129 C C . ASN A 1 282 ? -44.097 23.211 39.074 1.00 62.12 282 ASN A C 1
ATOM 2131 O O . ASN A 1 282 ? -45.207 23.444 39.545 1.00 62.12 282 ASN A O 1
ATOM 2135 N N . ASN A 1 283 ? -43.221 24.169 38.782 1.00 55.81 283 ASN A N 1
ATOM 2136 C CA . ASN A 1 283 ? -43.597 25.569 38.599 1.00 55.81 283 ASN A CA 1
ATOM 2137 C C . ASN A 1 283 ? -42.558 26.279 37.730 1.00 55.81 283 ASN A C 1
ATOM 2139 O O . ASN A 1 283 ? -41.553 26.767 38.239 1.00 55.81 283 ASN A O 1
ATOM 2143 N N . LEU A 1 284 ? -42.839 26.388 36.433 1.00 54.69 284 LEU A N 1
ATOM 2144 C CA . LEU A 1 284 ? -42.295 27.458 35.602 1.00 54.69 284 LEU A CA 1
ATOM 2145 C C . LEU A 1 284 ? -43.440 28.057 34.779 1.00 54.69 284 LEU A C 1
ATOM 2147 O O . LEU A 1 284 ? -44.077 27.376 33.975 1.00 54.69 284 LEU A O 1
ATOM 2151 N N . ARG A 1 285 ? -43.717 29.323 35.101 1.00 51.75 285 ARG A N 1
ATOM 2152 C CA . ARG A 1 285 ? -44.317 30.327 34.222 1.00 51.75 285 ARG A CA 1
ATOM 2153 C C . ARG A 1 285 ? -43.255 30.836 33.258 1.00 51.75 285 ARG A C 1
ATOM 2155 O O . ARG A 1 285 ? -42.073 30.837 33.672 1.00 51.75 285 ARG A O 1
#

Nearest PDB structures (foldseek):
  3n25-assembly1_C  TM=2.464E-01  e=1.873E+00  Oryctolagus cuniculus
  6v75-assembly1_B  TM=2.506E-01  e=4.216E+00  Homo sapiens
  7wqx-assembly1_A  TM=1.744E-01  e=2.087E+00  Homo sapiens

Radius of gyration: 27.09 Å; Cα contacts (8 Å, |Δi|>4): 525; chains: 1; bounding box: 66×87×78 Å

Solvent-accessible surface area (backbone atoms only — not comparable to full-atom values): 16922 Å² total; per-residue (Å²): 110,76,68,59,55,53,53,52,55,51,50,53,53,54,54,62,71,63,58,67,79,72,68,81,79,77,52,72,48,75,49,81,42,85,41,59,46,71,40,78,40,68,34,24,42,29,45,44,65,70,49,83,85,69,82,85,52,37,36,63,56,62,57,50,58,80,77,65,45,30,78,37,72,92,54,20,21,34,42,32,36,69,85,80,69,35,31,26,18,33,16,26,94,90,65,37,72,49,69,74,44,66,64,59,58,45,53,40,25,31,38,37,32,35,30,70,90,38,82,72,47,61,52,66,44,63,28,38,57,71,72,66,70,42,73,61,46,48,75,66,50,85,82,79,80,46,73,70,53,46,38,70,28,10,54,64,30,84,52,76,38,49,59,39,78,85,58,40,62,40,59,89,27,63,62,49,29,79,36,76,90,54,22,21,33,44,31,33,71,78,75,71,32,32,27,19,31,15,23,92,90,65,28,63,49,68,75,38,53,58,48,48,50,35,37,22,34,37,38,36,58,35,84,88,55,62,90,86,51,54,40,41,41,54,77,50,80,75,60,90,71,80,71,85,69,73,82,76,70,80,73,72,77,75,79,70,76,81,79,71,82,75,82,77,78,83,76,84,79,83,79,79,86,79,84,78,84,83,81,85,82,87,82,82,133

Secondary structure (DSSP, 8-state):
-HHHHHHHHHHHHHHHHT-----S-PPEEEEEEEE-BTSEEEE---SB---SS-SSSEEHHHHHTT-S--SSTTSS-EEEETTT--EEEE--TTT-EEES--EE-TTS-EEEEB-TTSPPEEEEEEEE---S-EE-------SS---TTEEEEE---SS-EE-STTTSTTTTTT---SSTTTS-EEEETTT--EEEE-HHHH-EEES--EE-TT-EEEEE--TTSPTT---EE-TTTT-S---S-S-------------PPP-------------PPPP------

Foldseek 3Di:
DVVVVVVVVVVVVVVVVPPPPPPDPFDKAKDKAFAFAPDKAKFAALADFDPPVPPPFAFPCRWQNQVWDAQAQVQFKKKAWPLPRWMWGQHHPVPGIDTDPGGDDRFTMIIIHHHPVDDRDITMGMHTQDQDKDWSWQPPPPDPDDPPQKDKTRHNDRAKWFQWPLTFVQVVQPWDAQAQVQTKKKAWPRPRWIWGQHDDVPGIDTDPGIDGHGIMIIIGDGPVDDPRRIGMGRPCPNPPPPPDPPPPPVPPPPPPPPPDDDPDDDDDDPDDDDDDDDDDDDDDD

pLDDT: mean 76.54, std 19.38, range [34.78, 97.88]